Protein AF-A0A0D8XXG6-F1 (afdb_monomer_lite)

InterPro domains:
  IPR001506 Peptidase M12A [PF01400] (122-215)
  IPR001506 Peptidase M12A [PS51864] (119-216)
  IPR006026 Peptidase, metallopeptidase [SM00235] (125-216)
  IPR024079 Metallopeptidase, catalytic domain superfamily [G3DSA:3.40.390.10] (65-216)

pLDDT: mean 81.61, std 18.27, range [34.94, 98.75]

Structure (mmCIF, N/CA/C/O backbone):
data_AF-A0A0D8XXG6-F1
#
_entry.id   AF-A0A0D8XXG6-F1
#
loop_
_atom_site.group_PDB
_atom_site.id
_atom_site.type_symbol
_atom_site.label_atom_id
_atom_site.label_alt_id
_atom_site.label_comp_id
_atom_site.label_asym_id
_atom_site.label_entity_id
_atom_site.label_seq_id
_atom_site.pdbx_PDB_ins_code
_atom_site.Cartn_x
_atom_site.Cartn_y
_atom_site.Cartn_z
_atom_site.occupancy
_atom_site.B_iso_or_equiv
_atom_site.auth_seq_id
_atom_site.auth_comp_id
_atom_site.auth_asym_id
_atom_site.auth_atom_id
_atom_site.pdbx_PDB_model_num
ATOM 1 N N . MET A 1 1 ? 55.114 -35.249 -5.217 1.00 40.62 1 MET A N 1
ATOM 2 C CA . MET A 1 1 ? 54.287 -34.089 -5.610 1.00 40.62 1 MET A CA 1
ATOM 3 C C . MET A 1 1 ? 52.973 -34.188 -4.850 1.00 40.62 1 MET A C 1
ATOM 5 O O . MET A 1 1 ? 52.169 -35.047 -5.178 1.00 40.62 1 MET A O 1
ATOM 9 N N . GLN A 1 2 ? 52.811 -33.423 -3.769 1.00 36.22 2 GLN A N 1
ATOM 10 C CA . GLN A 1 2 ? 51.556 -33.350 -3.013 1.00 36.22 2 GLN A CA 1
ATOM 11 C C . GLN A 1 2 ? 50.718 -32.208 -3.589 1.00 36.22 2 GLN A C 1
ATOM 13 O O . GLN A 1 2 ? 51.128 -31.051 -3.543 1.00 36.22 2 GLN A O 1
ATOM 18 N N . SER A 1 3 ? 49.578 -32.556 -4.178 1.00 42.91 3 SER A N 1
ATOM 19 C CA . SER A 1 3 ? 48.608 -31.604 -4.716 1.00 42.91 3 SER A CA 1
ATOM 20 C C . SER A 1 3 ? 47.718 -31.109 -3.577 1.00 42.91 3 SER A C 1
ATOM 22 O O . SER A 1 3 ? 46.959 -31.886 -3.001 1.00 42.91 3 SER A O 1
ATOM 24 N N . TYR A 1 4 ? 47.820 -29.825 -3.241 1.00 40.97 4 TYR A N 1
ATOM 25 C CA . TYR A 1 4 ? 46.933 -29.161 -2.289 1.00 40.97 4 TYR A CA 1
ATOM 26 C C . TYR A 1 4 ? 45.628 -28.777 -2.996 1.00 40.97 4 TYR A C 1
ATOM 28 O O . TYR A 1 4 ? 45.627 -27.943 -3.899 1.00 40.97 4 TYR A O 1
ATOM 36 N N . PHE A 1 5 ? 44.513 -29.385 -2.587 1.00 45.62 5 PHE A N 1
ATOM 37 C CA . PHE A 1 5 ? 43.172 -28.930 -2.952 1.00 45.62 5 PHE A CA 1
ATOM 38 C C . PHE A 1 5 ? 42.813 -27.736 -2.060 1.00 45.62 5 PHE A C 1
ATOM 40 O O . PHE A 1 5 ? 42.565 -27.896 -0.866 1.00 45.62 5 PHE A O 1
ATOM 47 N N . VAL A 1 6 ? 42.810 -26.529 -2.624 1.00 42.94 6 VAL A N 1
ATOM 48 C CA . VAL A 1 6 ? 42.288 -25.335 -1.949 1.00 42.94 6 VAL A CA 1
ATOM 49 C C . VAL A 1 6 ? 40.769 -25.353 -2.095 1.00 42.94 6 VAL A C 1
ATOM 51 O O . VAL A 1 6 ? 40.236 -25.078 -3.168 1.00 42.94 6 VAL A O 1
ATOM 54 N N . ILE A 1 7 ? 40.064 -25.710 -1.021 1.00 44.47 7 ILE A N 1
ATOM 55 C CA . ILE A 1 7 ? 38.609 -25.559 -0.938 1.00 44.47 7 ILE A CA 1
ATOM 56 C C . ILE A 1 7 ? 38.325 -24.069 -0.725 1.00 44.47 7 ILE A C 1
ATOM 58 O O . ILE A 1 7 ? 38.489 -23.540 0.373 1.00 44.47 7 ILE A O 1
ATOM 62 N N . LEU A 1 8 ? 37.922 -23.383 -1.794 1.00 40.12 8 LEU A N 1
ATOM 63 C CA . LEU A 1 8 ? 37.333 -22.050 -1.717 1.00 40.12 8 LEU A CA 1
ATOM 64 C C . LEU A 1 8 ? 35.946 -22.177 -1.075 1.00 40.12 8 LEU A C 1
ATOM 66 O O . LEU A 1 8 ? 34.970 -22.516 -1.741 1.00 40.12 8 LEU A O 1
ATOM 70 N N . PHE A 1 9 ? 35.861 -21.905 0.228 1.00 37.84 9 PHE A N 1
ATOM 71 C CA . PHE A 1 9 ? 34.589 -21.589 0.868 1.00 37.84 9 PHE A CA 1
ATOM 72 C C . PHE A 1 9 ? 34.073 -20.282 0.261 1.00 37.84 9 PHE A C 1
ATOM 74 O O . PHE A 1 9 ? 34.539 -19.194 0.597 1.00 37.84 9 PHE A O 1
ATOM 81 N N . VAL A 1 10 ? 33.111 -20.391 -0.655 1.00 42.62 10 VAL A N 1
ATOM 82 C CA . VAL A 1 10 ? 32.264 -19.263 -1.035 1.00 42.62 10 VAL A CA 1
ATOM 83 C C . VAL A 1 10 ? 31.418 -18.948 0.193 1.00 42.62 10 VAL A C 1
ATOM 85 O O . VAL A 1 10 ? 30.402 -19.589 0.446 1.00 42.62 10 VAL A O 1
ATOM 88 N N . LEU A 1 11 ? 31.878 -17.997 1.005 1.00 37.31 11 LEU A N 1
ATOM 89 C CA . LEU A 1 11 ? 31.046 -17.371 2.019 1.00 37.31 11 LEU A CA 1
ATOM 90 C C . LEU A 1 11 ? 29.963 -16.592 1.270 1.00 37.31 11 LEU A C 1
ATOM 92 O O . LEU A 1 11 ? 30.176 -15.452 0.860 1.00 37.31 11 LEU A O 1
ATOM 96 N N . SER A 1 12 ? 28.806 -17.220 1.050 1.00 37.66 12 SER A N 1
ATOM 97 C CA . SER A 1 12 ? 27.581 -16.462 0.823 1.00 37.66 12 SER A CA 1
ATOM 98 C C . SER A 1 12 ? 27.460 -15.487 1.995 1.00 37.66 12 SER A C 1
ATOM 100 O O . SER A 1 12 ? 27.511 -15.940 3.143 1.00 37.66 12 SER A O 1
ATOM 102 N N . PRO A 1 13 ? 27.371 -14.166 1.754 1.00 34.94 13 PRO A N 1
ATOM 103 C CA . PRO A 1 13 ? 27.167 -13.231 2.843 1.00 34.94 13 PRO A CA 1
ATOM 104 C C . PRO A 1 13 ? 25.916 -13.677 3.605 1.00 34.94 13 PRO A C 1
ATOM 106 O O . PRO A 1 13 ? 24.942 -14.090 2.963 1.00 34.94 13 PRO A O 1
ATOM 109 N N . PRO A 1 14 ? 25.934 -13.651 4.949 1.00 38.12 14 PRO A N 1
ATOM 110 C CA . PRO A 1 14 ? 24.748 -13.976 5.713 1.00 38.12 14 PRO A CA 1
ATOM 111 C C . PRO A 1 14 ? 23.639 -13.057 5.210 1.00 38.12 14 PRO A C 1
ATOM 113 O O . PRO A 1 14 ? 23.807 -11.835 5.162 1.00 38.12 14 PRO A O 1
ATOM 116 N N . VAL A 1 15 ? 22.527 -13.654 4.783 1.00 43.00 15 VAL A N 1
ATOM 117 C CA . VAL A 1 15 ? 21.271 -12.936 4.596 1.00 43.00 15 VAL A CA 1
ATOM 118 C C . VAL A 1 15 ? 20.916 -12.434 5.989 1.00 43.00 15 VAL A C 1
ATOM 120 O O . VAL A 1 15 ? 20.294 -13.145 6.768 1.00 43.00 15 VAL A O 1
ATOM 123 N N . PHE A 1 16 ? 21.423 -11.257 6.362 1.00 41.47 16 PHE A N 1
ATOM 124 C CA . PHE A 1 16 ? 20.970 -10.542 7.544 1.00 41.47 16 PHE A CA 1
ATOM 125 C C . PHE A 1 16 ? 19.469 -10.386 7.339 1.00 41.47 16 PHE A C 1
ATOM 127 O O . PHE A 1 16 ? 19.051 -9.652 6.439 1.00 41.47 16 PHE A O 1
ATOM 134 N N . GLY A 1 17 ? 18.685 -11.174 8.078 1.00 44.69 17 GLY A N 1
ATOM 135 C CA . GLY A 1 17 ? 17.236 -11.197 7.969 1.00 44.69 17 GLY A CA 1
ATOM 136 C C . GLY A 1 17 ? 16.740 -9.767 8.076 1.00 44.69 17 GLY A C 1
ATOM 137 O O . GLY A 1 17 ? 16.897 -9.119 9.112 1.00 44.69 17 GLY A O 1
ATOM 138 N N . ARG A 1 18 ? 16.224 -9.224 6.971 1.00 59.03 18 ARG A N 1
ATOM 139 C CA . ARG A 1 18 ? 15.575 -7.917 6.991 1.00 59.03 18 ARG A CA 1
ATOM 140 C C . ARG A 1 18 ? 14.314 -8.108 7.816 1.00 59.03 18 ARG A C 1
ATOM 142 O O . ARG A 1 18 ? 13.344 -8.660 7.321 1.00 59.03 18 ARG A O 1
ATOM 149 N N . SER A 1 19 ? 14.342 -7.743 9.092 1.00 77.62 19 SER A N 1
ATOM 150 C CA . SER A 1 19 ? 13.124 -7.737 9.900 1.00 77.62 19 SER A CA 1
ATOM 151 C C . SER A 1 19 ? 12.186 -6.672 9.344 1.00 77.62 19 SER A C 1
ATOM 153 O O . SER A 1 19 ? 12.644 -5.576 9.009 1.00 77.62 19 SER A O 1
ATOM 155 N N . ILE A 1 20 ? 10.888 -6.961 9.288 1.00 81.19 20 ILE A N 1
ATOM 156 C CA . ILE A 1 20 ? 9.879 -5.982 8.873 1.00 81.19 20 ILE A CA 1
ATOM 157 C C . ILE A 1 20 ? 9.939 -4.705 9.733 1.00 81.19 20 ILE A C 1
ATOM 159 O O . ILE A 1 20 ? 9.735 -3.608 9.227 1.00 81.19 20 ILE A O 1
ATOM 163 N N . TYR A 1 21 ? 10.366 -4.801 11.000 1.00 82.06 21 TYR A N 1
ATOM 164 C CA . TYR A 1 21 ? 10.625 -3.632 11.850 1.00 82.06 21 TYR A CA 1
ATOM 165 C C . TYR A 1 21 ? 11.641 -2.664 11.223 1.00 82.06 21 TYR A C 1
ATOM 167 O O . TYR A 1 21 ? 11.435 -1.453 11.209 1.00 82.06 21 TYR A O 1
ATOM 175 N N . SER A 1 22 ? 12.716 -3.201 10.633 1.00 83.25 22 SER A N 1
ATOM 176 C CA . SER A 1 22 ? 13.741 -2.400 9.949 1.00 83.25 22 SER A CA 1
ATOM 177 C C . SER A 1 22 ? 13.226 -1.720 8.677 1.00 83.25 22 SER A C 1
ATOM 179 O O . SER A 1 22 ? 13.867 -0.802 8.167 1.00 83.25 22 SER A O 1
ATOM 181 N N . GLU A 1 23 ? 12.093 -2.181 8.148 1.00 86.25 23 GLU A N 1
ATOM 182 C CA . GLU A 1 23 ? 11.398 -1.599 7.001 1.00 86.25 23 GLU A CA 1
ATOM 183 C C . GLU A 1 23 ? 10.445 -0.493 7.474 1.00 86.25 23 GLU A C 1
ATOM 185 O O . GLU A 1 23 ? 10.402 0.570 6.855 1.00 86.25 23 GLU A O 1
ATOM 190 N N . MET A 1 24 ? 9.804 -0.678 8.635 1.00 85.69 24 MET A N 1
ATOM 191 C CA . MET A 1 24 ? 8.906 0.301 9.264 1.00 85.69 24 MET A CA 1
ATOM 192 C C . MET A 1 24 ? 9.604 1.553 9.812 1.00 85.69 24 MET A C 1
ATOM 194 O O . MET A 1 24 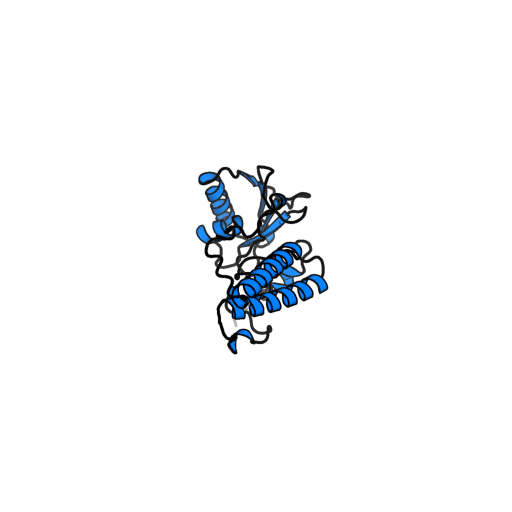? 8.950 2.578 9.970 1.00 85.69 24 MET A O 1
ATOM 198 N N . ILE A 1 25 ? 10.914 1.516 10.067 1.00 83.94 25 ILE A N 1
ATOM 199 C CA . ILE A 1 25 ? 11.698 2.688 10.516 1.00 83.94 25 ILE A CA 1
ATOM 200 C C . ILE A 1 25 ? 12.370 3.466 9.368 1.00 83.94 25 ILE A C 1
ATOM 202 O O . ILE A 1 25 ? 13.166 4.371 9.616 1.00 83.94 25 ILE A O 1
ATOM 206 N N . ARG A 1 26 ? 12.127 3.100 8.102 1.00 79.69 26 ARG A N 1
ATOM 207 C CA . ARG A 1 26 ? 12.736 3.784 6.945 1.00 79.69 26 ARG A CA 1
ATOM 208 C C . ARG A 1 26 ? 12.002 5.079 6.616 1.00 79.69 26 ARG A C 1
ATOM 210 O O . ARG A 1 26 ? 10.803 5.184 6.829 1.00 79.69 26 ARG A O 1
ATOM 217 N N . GLU A 1 27 ? 12.699 6.005 5.955 1.00 67.12 27 GLU A N 1
ATOM 218 C CA . GLU A 1 27 ? 12.214 7.348 5.563 1.00 67.12 27 GLU A CA 1
ATOM 219 C C . GLU A 1 27 ? 10.896 7.393 4.754 1.00 67.12 27 GLU A C 1
ATOM 221 O O . GLU A 1 27 ? 10.361 8.471 4.512 1.00 67.12 27 GLU A O 1
ATOM 226 N N . HIS A 1 28 ? 10.380 6.251 4.294 1.00 74.56 28 HIS A N 1
ATOM 227 C CA . HIS A 1 28 ? 9.185 6.150 3.446 1.00 74.56 28 HIS A CA 1
ATOM 228 C C . HIS A 1 28 ? 8.114 5.215 4.017 1.00 74.56 28 HIS A C 1
ATOM 230 O O . HIS A 1 28 ? 7.148 4.875 3.333 1.00 74.56 28 HIS A O 1
ATOM 236 N N . SER A 1 29 ? 8.306 4.806 5.267 1.00 83.81 29 SER A N 1
ATOM 237 C CA . SER A 1 29 ? 7.264 4.227 6.094 1.00 83.81 29 SER A CA 1
ATOM 238 C C . SER A 1 29 ? 6.182 5.278 6.383 1.00 83.81 29 SER A C 1
ATOM 240 O O . SER A 1 29 ? 6.497 6.470 6.461 1.00 83.81 29 SER A O 1
ATOM 242 N N . PRO A 1 30 ? 4.911 4.883 6.582 1.00 84.62 30 PRO A N 1
ATOM 243 C CA . PRO A 1 30 ? 3.898 5.800 7.101 1.00 84.62 30 PRO A CA 1
ATOM 244 C C . PRO A 1 30 ? 4.188 6.265 8.540 1.00 84.62 30 PRO A C 1
ATOM 246 O O . PRO A 1 30 ? 3.518 7.179 9.022 1.00 84.62 30 PRO A O 1
ATOM 249 N N . PHE A 1 31 ? 5.176 5.667 9.213 1.00 89.12 31 PHE A N 1
ATOM 250 C CA . PHE A 1 31 ? 5.615 6.019 10.559 1.00 89.12 31 PHE A CA 1
ATOM 251 C C . PHE A 1 31 ? 6.775 7.032 10.517 1.00 89.12 31 PHE A C 1
ATOM 253 O O . PHE A 1 31 ? 7.868 6.678 10.069 1.00 89.12 31 PHE A O 1
ATOM 260 N N . PRO A 1 32 ? 6.581 8.289 10.967 1.00 85.94 32 PRO A N 1
ATOM 261 C CA . PRO A 1 32 ? 7.635 9.308 10.941 1.00 85.94 32 PRO A CA 1
ATOM 262 C C . PRO A 1 32 ? 8.757 9.080 11.964 1.00 85.94 32 PRO A C 1
ATOM 264 O O . PRO A 1 32 ? 9.863 9.582 11.772 1.00 85.94 32 PRO A O 1
ATOM 267 N N . ASP A 1 33 ? 8.479 8.372 13.063 1.00 88.25 33 ASP A N 1
ATOM 268 C CA . ASP A 1 33 ? 9.414 8.173 14.174 1.00 88.25 33 ASP A CA 1
ATOM 269 C C . ASP A 1 33 ? 9.097 6.908 14.997 1.00 88.25 33 ASP A C 1
ATOM 271 O O . ASP A 1 33 ? 8.029 6.309 14.873 1.00 88.25 33 ASP A O 1
ATOM 275 N N . ILE A 1 34 ? 10.027 6.486 15.859 1.00 88.25 34 ILE A N 1
ATOM 276 C CA . ILE A 1 34 ? 9.838 5.310 16.730 1.00 88.25 34 ILE A CA 1
ATOM 277 C C . ILE A 1 34 ? 8.604 5.459 17.646 1.00 88.25 34 ILE A C 1
ATOM 279 O O . ILE A 1 34 ? 7.802 4.525 17.684 1.00 88.25 34 ILE A O 1
ATOM 283 N N . PRO A 1 35 ? 8.362 6.605 18.317 1.00 91.25 35 PRO A N 1
ATOM 284 C CA . PRO A 1 35 ? 7.141 6.797 19.104 1.00 91.25 35 PRO A CA 1
ATOM 285 C C . PRO A 1 35 ? 5.840 6.590 18.315 1.00 91.25 35 PRO A C 1
ATOM 287 O O . PRO A 1 35 ? 4.846 6.138 18.879 1.00 91.25 35 PRO A O 1
ATOM 290 N N . SER A 1 36 ? 5.805 6.918 17.021 1.00 90.12 36 SER A N 1
ATOM 291 C CA . SER A 1 36 ? 4.638 6.670 16.166 1.00 90.12 36 SER A CA 1
ATOM 292 C C . SER A 1 36 ? 4.390 5.181 15.927 1.00 90.12 36 SER A C 1
ATOM 294 O O . SER A 1 36 ? 3.237 4.756 15.905 1.00 90.12 36 SER A O 1
ATOM 296 N N . ILE A 1 37 ? 5.455 4.377 15.851 1.00 89.25 37 ILE A N 1
ATOM 297 C CA . ILE A 1 37 ? 5.362 2.916 15.784 1.00 89.25 37 ILE A CA 1
ATOM 298 C C . ILE A 1 37 ? 4.830 2.364 17.109 1.00 89.25 37 ILE A C 1
ATOM 300 O O . ILE A 1 37 ? 3.943 1.520 17.104 1.00 89.25 37 ILE A O 1
ATOM 304 N N . GLU A 1 38 ? 5.320 2.849 18.250 1.00 90.19 38 GLU A N 1
ATOM 305 C CA . GLU A 1 38 ? 4.834 2.404 19.566 1.00 90.19 38 GLU A CA 1
ATOM 306 C C . GLU A 1 38 ? 3.343 2.712 19.761 1.00 90.19 38 GLU A C 1
ATOM 308 O O . GLU A 1 38 ? 2.588 1.846 20.208 1.00 90.19 38 GLU A O 1
ATOM 313 N N . ARG A 1 39 ? 2.895 3.913 19.360 1.00 92.94 39 ARG A N 1
ATOM 314 C CA . ARG A 1 39 ? 1.464 4.259 19.339 1.00 92.94 39 ARG A CA 1
ATOM 315 C C . ARG A 1 39 ? 0.677 3.314 18.438 1.00 92.94 39 ARG A C 1
ATOM 317 O O . ARG A 1 39 ? -0.341 2.791 18.871 1.00 92.94 39 ARG A O 1
ATOM 324 N N . TYR A 1 40 ? 1.176 3.047 17.232 1.00 91.19 40 TYR A N 1
ATOM 325 C CA . TYR A 1 40 ? 0.537 2.120 16.300 1.00 91.19 40 TYR A CA 1
ATOM 326 C C . TYR A 1 40 ? 0.383 0.712 16.883 1.00 91.19 40 TYR A C 1
ATOM 328 O O . TYR A 1 40 ? -0.685 0.117 16.789 1.00 91.19 40 TYR A O 1
ATOM 336 N N . LEU A 1 41 ? 1.431 0.183 17.518 1.00 90.50 41 LEU A N 1
ATOM 337 C CA . LEU A 1 41 ? 1.400 -1.135 18.154 1.00 90.50 41 LEU A CA 1
ATOM 338 C C . LEU A 1 41 ? 0.405 -1.179 19.322 1.00 90.50 41 LEU A C 1
ATOM 340 O O . LEU A 1 41 ? -0.332 -2.155 19.465 1.00 90.50 41 LEU A O 1
ATOM 344 N N . SER A 1 42 ? 0.348 -0.115 20.128 1.00 91.50 42 SER A N 1
ATOM 345 C CA . SER A 1 42 ? -0.660 0.035 21.184 1.00 91.50 42 SER A CA 1
ATOM 346 C C . SER A 1 42 ? -2.080 0.059 20.608 1.00 91.50 42 SER A C 1
ATOM 348 O O . SER A 1 42 ? -2.977 -0.605 21.128 1.00 91.50 42 SER A O 1
ATOM 350 N N . ASP A 1 43 ? -2.289 0.799 19.521 1.00 92.56 43 ASP A N 1
ATOM 351 C CA . ASP A 1 43 ? -3.580 0.910 18.847 1.00 92.56 43 ASP A CA 1
ATOM 352 C C . ASP A 1 43 ? -4.009 -0.421 18.208 1.00 92.56 43 ASP A C 1
ATOM 354 O O . ASP A 1 43 ? -5.164 -0.820 18.349 1.00 92.56 43 ASP A O 1
ATOM 358 N N . MET A 1 44 ? -3.081 -1.162 17.595 1.00 89.88 44 MET A N 1
ATOM 359 C CA . MET A 1 44 ? -3.318 -2.518 17.083 1.00 89.88 44 MET A CA 1
ATOM 360 C C . MET A 1 44 ? -3.724 -3.489 18.194 1.00 89.88 44 MET A C 1
ATOM 362 O O . MET A 1 44 ? -4.683 -4.245 18.036 1.00 89.88 44 MET A O 1
ATOM 366 N N . ALA A 1 45 ? -3.035 -3.459 19.340 1.00 89.38 45 ALA A N 1
ATOM 367 C CA . ALA A 1 45 ? -3.389 -4.299 20.484 1.00 89.38 45 ALA A CA 1
ATOM 368 C C . ALA A 1 45 ? -4.808 -3.992 20.987 1.00 89.38 45 ALA A C 1
ATOM 370 O O . ALA A 1 45 ? -5.602 -4.906 21.226 1.00 89.38 45 ALA A O 1
ATOM 371 N N . ARG A 1 46 ? -5.155 -2.703 21.070 1.00 91.38 46 ARG A N 1
ATOM 372 C CA . ARG A 1 46 ? -6.497 -2.245 21.437 1.00 91.38 46 ARG A CA 1
ATOM 373 C C . ARG A 1 46 ? -7.552 -2.679 20.419 1.00 91.38 46 ARG A C 1
ATOM 375 O O . ARG A 1 46 ? -8.631 -3.122 20.810 1.00 91.38 46 ARG A O 1
ATOM 382 N N . LEU A 1 47 ? -7.250 -2.582 19.126 1.00 89.69 47 LEU A N 1
ATOM 383 C CA . LEU A 1 47 ? -8.145 -3.016 18.057 1.00 89.69 47 LEU A CA 1
ATOM 384 C C . LEU A 1 47 ? -8.441 -4.516 18.159 1.00 89.69 47 LEU A C 1
ATOM 386 O O . LEU A 1 47 ? -9.608 -4.909 18.149 1.00 89.69 47 LEU A O 1
ATOM 390 N N . ASN A 1 48 ? -7.401 -5.332 18.341 1.00 86.94 48 ASN A N 1
ATOM 391 C CA . ASN A 1 48 ? -7.529 -6.778 18.514 1.00 86.94 48 ASN A CA 1
ATOM 392 C C . ASN A 1 48 ? -8.390 -7.133 19.739 1.00 86.94 48 ASN A C 1
ATOM 394 O O . ASN A 1 48 ? -9.243 -8.021 19.665 1.00 86.94 48 ASN A O 1
ATOM 398 N N . GLU A 1 49 ? -8.229 -6.414 20.855 1.00 88.69 49 GLU A N 1
ATOM 399 C CA . GLU A 1 49 ? -9.058 -6.604 22.050 1.00 88.69 49 GLU A CA 1
ATOM 400 C C . GLU A 1 49 ? -10.542 -6.329 21.759 1.00 88.69 49 GLU A C 1
ATOM 402 O O . GLU A 1 49 ? -11.402 -7.167 22.050 1.00 88.69 49 GLU A O 1
ATOM 407 N N . ILE A 1 50 ? -10.858 -5.188 21.140 1.00 88.94 50 ILE A N 1
ATOM 408 C CA . ILE A 1 50 ? -12.242 -4.809 20.822 1.00 88.94 50 ILE A CA 1
ATOM 409 C C . ILE A 1 50 ? -12.857 -5.813 19.839 1.00 88.94 50 ILE A C 1
ATOM 411 O O . ILE A 1 50 ? -13.977 -6.281 20.056 1.00 88.94 50 ILE A O 1
ATOM 415 N N . GLN A 1 51 ? -12.123 -6.204 18.796 1.00 88.12 51 GLN A N 1
ATOM 416 C CA . GLN A 1 51 ? -12.582 -7.206 17.836 1.00 88.12 51 GLN A CA 1
ATOM 417 C C . GLN A 1 51 ? -12.854 -8.556 18.509 1.00 88.12 51 GLN A C 1
ATOM 419 O O . GLN A 1 51 ? -13.887 -9.171 18.240 1.00 88.12 51 GLN A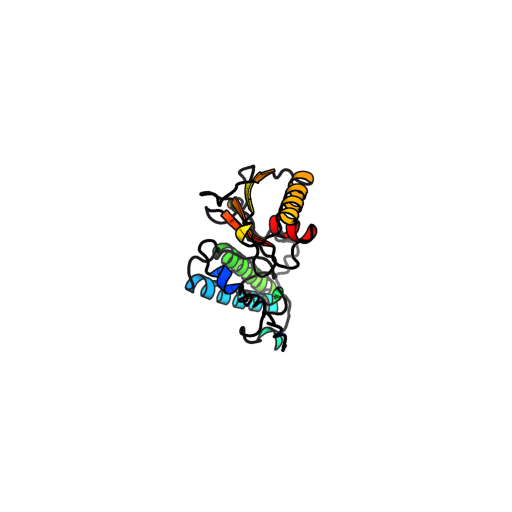 O 1
ATOM 424 N N . SER A 1 52 ? -11.999 -8.996 19.439 1.00 87.50 52 SER A N 1
ATOM 425 C CA . SER A 1 52 ? -12.220 -10.244 20.181 1.00 87.50 52 SER A CA 1
ATOM 426 C C . SER A 1 52 ? -13.549 -10.229 20.952 1.00 87.50 52 SER A C 1
ATOM 428 O O . SER A 1 52 ? -14.303 -11.204 20.906 1.00 87.50 52 SER A O 1
ATOM 430 N N . ARG A 1 53 ? -13.910 -9.087 21.558 1.00 88.12 53 ARG A N 1
ATOM 431 C CA . ARG A 1 53 ? -15.199 -8.886 22.242 1.00 88.12 53 ARG A CA 1
ATOM 432 C C . ARG A 1 53 ? -16.374 -8.896 21.268 1.00 88.12 53 ARG A C 1
ATOM 434 O O . ARG A 1 53 ? -17.391 -9.531 21.547 1.00 88.12 53 ARG A O 1
ATOM 441 N N . ILE A 1 54 ? -16.235 -8.241 20.114 1.00 85.75 54 ILE A N 1
ATOM 442 C CA . ILE A 1 54 ? -17.273 -8.216 19.073 1.00 85.75 54 ILE A CA 1
ATOM 443 C C . ILE A 1 54 ? -17.545 -9.626 18.538 1.00 85.75 54 ILE A C 1
ATOM 445 O O . ILE A 1 54 ? -18.707 -10.025 18.423 1.00 85.75 54 ILE A O 1
ATOM 449 N N . PHE A 1 55 ? -16.502 -10.399 18.240 1.00 85.62 55 PHE A N 1
ATOM 450 C CA . PHE A 1 55 ? -16.633 -11.745 17.677 1.00 85.62 55 PHE A CA 1
ATOM 451 C C . PHE A 1 55 ? -16.837 -12.844 18.729 1.00 85.62 55 PHE A C 1
ATOM 453 O O . PHE A 1 55 ? -17.076 -13.994 18.368 1.00 85.62 55 PHE A O 1
ATOM 460 N N . GLY A 1 56 ? -16.758 -12.517 20.022 1.00 83.12 56 GLY A N 1
ATOM 461 C CA . GLY A 1 56 ? -16.825 -13.508 21.099 1.00 83.12 56 GLY A CA 1
ATOM 462 C C . GLY A 1 56 ? -15.643 -14.485 21.089 1.00 83.12 56 GLY A C 1
ATOM 463 O O . GLY A 1 56 ? -15.767 -15.610 21.575 1.00 83.12 56 GLY A O 1
ATOM 464 N N . MET A 1 57 ? -14.507 -14.075 20.522 1.00 80.31 57 MET A N 1
ATOM 465 C CA . MET A 1 57 ? -13.279 -14.864 20.505 1.00 80.31 57 MET A CA 1
ATOM 466 C C . MET A 1 57 ? -12.537 -14.676 21.831 1.00 80.31 57 MET A C 1
ATOM 468 O O . MET A 1 57 ? -12.370 -13.556 22.307 1.00 80.31 57 MET A O 1
ATOM 472 N N . ARG A 1 58 ? -12.091 -15.774 22.449 1.00 67.88 58 ARG A N 1
ATOM 473 C CA . ARG A 1 58 ? -11.227 -15.711 23.636 1.00 67.88 58 ARG A CA 1
ATOM 474 C C . ARG A 1 58 ? -9.767 -15.657 23.180 1.00 67.88 58 ARG A C 1
ATOM 476 O O . ARG A 1 58 ? -9.397 -16.531 22.395 1.00 67.88 58 ARG A O 1
ATOM 483 N N . PRO A 1 59 ? -8.945 -14.721 23.692 1.00 61.59 59 PRO A N 1
ATOM 484 C CA . PRO A 1 59 ? -7.512 -14.721 23.429 1.00 61.59 59 PRO A CA 1
ATOM 485 C C . PRO A 1 59 ? -6.918 -16.070 23.837 1.00 61.59 59 PRO A C 1
ATOM 487 O O . PRO A 1 59 ? -7.147 -16.554 24.950 1.00 61.59 59 PRO A O 1
ATOM 490 N N . THR A 1 60 ? -6.188 -16.701 22.931 1.00 58.09 60 THR A N 1
ATOM 491 C CA . THR A 1 60 ? -5.459 -17.938 23.198 1.00 58.09 60 THR A CA 1
ATOM 492 C C . THR A 1 60 ? -4.036 -17.618 23.646 1.00 58.09 60 THR A C 1
ATOM 494 O O . THR A 1 60 ? -3.496 -16.553 23.364 1.00 58.09 60 THR A O 1
ATOM 497 N N . SER A 1 61 ? -3.371 -18.559 24.318 1.00 54.38 61 SER A N 1
ATOM 498 C CA . SER A 1 61 ? -1.962 -18.411 24.718 1.00 54.38 61 SER A CA 1
ATOM 499 C C . SER A 1 61 ? -0.995 -18.235 23.536 1.00 54.38 61 SER A C 1
ATOM 501 O O . SER A 1 61 ? 0.134 -17.794 23.734 1.00 54.38 61 SER A O 1
ATOM 503 N N . ARG A 1 62 ? -1.424 -18.551 22.304 1.00 52.69 62 ARG A N 1
ATOM 504 C CA . ARG A 1 62 ? -0.672 -18.278 21.069 1.00 52.69 62 ARG A CA 1
ATOM 505 C C . ARG A 1 62 ? -0.673 -16.801 20.677 1.00 52.69 62 ARG A C 1
ATOM 507 O O . ARG A 1 62 ? 0.299 -16.362 20.075 1.00 52.69 62 ARG A O 1
ATOM 514 N N . ASP A 1 63 ? -1.690 -16.049 21.089 1.00 55.06 63 ASP A N 1
ATOM 515 C CA . ASP A 1 63 ? -1.826 -14.610 20.820 1.00 55.06 63 ASP A CA 1
ATOM 516 C C . ASP A 1 63 ? -0.935 -13.761 21.755 1.00 55.06 63 ASP A C 1
ATOM 518 O O . ASP A 1 63 ? -0.877 -12.542 21.636 1.00 55.06 63 ASP A O 1
ATOM 522 N N . GLN A 1 64 ? -0.228 -14.408 22.693 1.00 54.84 64 GLN A N 1
ATOM 523 C CA . GLN A 1 64 ? 0.654 -13.797 23.697 1.00 54.84 64 GLN A CA 1
ATOM 524 C C . GLN A 1 64 ? 2.138 -14.169 23.509 1.00 54.84 64 GLN A C 1
ATOM 526 O O . GLN A 1 64 ? 2.949 -13.931 24.407 1.00 54.84 64 GLN A O 1
A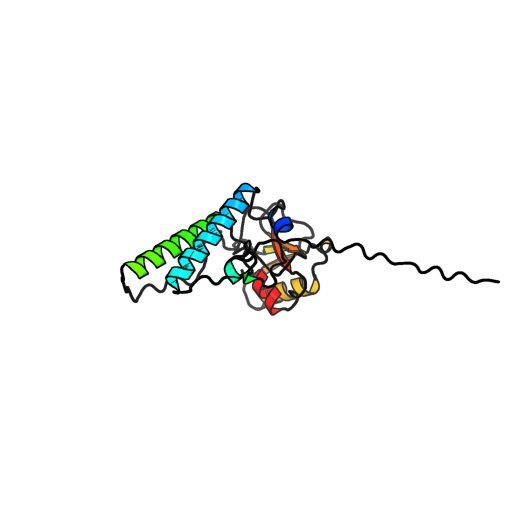TOM 531 N N . LEU A 1 65 ? 2.515 -14.801 22.388 1.00 52.34 65 LEU A N 1
ATOM 532 C CA . LEU A 1 65 ? 3.896 -15.246 22.179 1.00 52.34 65 LEU A CA 1
ATOM 533 C C . LEU A 1 65 ? 4.867 -14.049 22.064 1.00 52.34 65 LEU A C 1
ATOM 535 O O . LEU A 1 65 ? 4.592 -13.118 21.307 1.00 52.34 65 LEU A O 1
ATOM 539 N N . PRO A 1 66 ? 6.015 -14.068 22.777 1.00 49.91 66 PRO A N 1
ATOM 540 C CA . PRO A 1 66 ? 7.014 -13.006 22.705 1.00 49.91 66 PRO A CA 1
ATOM 541 C C . PRO A 1 66 ? 7.574 -12.820 21.290 1.00 49.91 66 PRO A C 1
ATOM 543 O O . PRO A 1 66 ? 7.958 -13.782 20.625 1.00 49.91 66 PRO A O 1
ATOM 546 N N . PHE A 1 67 ? 7.675 -11.551 20.898 1.00 53.94 67 PHE A N 1
ATOM 547 C CA . PHE A 1 67 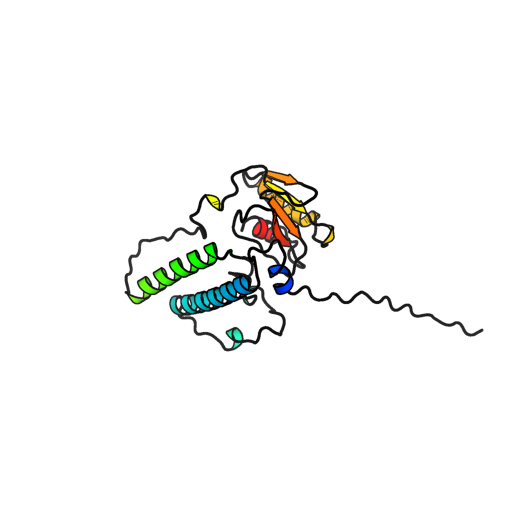? 8.041 -10.992 19.589 1.00 53.94 67 PHE A CA 1
ATOM 548 C C . PHE A 1 67 ? 9.434 -11.388 19.034 1.00 53.94 67 PHE A C 1
ATOM 550 O O . PHE A 1 67 ? 9.798 -10.985 17.934 1.00 53.94 67 PHE A O 1
ATOM 557 N N . GLU A 1 68 ? 10.230 -12.173 19.764 1.00 50.44 68 GLU A N 1
ATOM 558 C CA . GLU A 1 68 ? 11.624 -12.479 19.399 1.00 50.44 68 GLU A CA 1
ATOM 559 C C . GLU A 1 68 ? 11.807 -13.709 18.494 1.00 50.44 68 GLU A C 1
ATOM 561 O O . GLU A 1 68 ? 12.888 -13.893 17.938 1.00 50.44 68 GLU A O 1
ATOM 566 N N . ASN A 1 69 ? 10.776 -14.532 18.288 1.00 49.16 69 ASN A N 1
ATOM 567 C CA . ASN A 1 69 ? 10.834 -15.627 17.316 1.00 49.16 69 ASN A CA 1
ATOM 568 C C . ASN A 1 69 ? 10.027 -15.231 16.082 1.00 49.16 69 ASN A C 1
ATOM 570 O O . ASN A 1 69 ? 8.861 -14.873 16.228 1.00 49.16 69 ASN A O 1
ATOM 574 N N . GLU A 1 70 ? 10.652 -15.273 14.898 1.00 50.75 70 GLU A N 1
ATOM 575 C CA . GLU A 1 70 ? 10.057 -14.832 13.630 1.00 50.75 70 GLU A CA 1
ATOM 576 C C . GLU A 1 70 ? 8.563 -15.192 13.536 1.00 50.75 70 GLU A C 1
ATOM 578 O O . GLU A 1 70 ? 8.213 -16.372 13.685 1.00 50.75 70 GLU A O 1
ATOM 583 N N . PRO A 1 71 ? 7.663 -14.216 13.304 1.00 53.47 71 PRO A N 1
ATOM 584 C CA . PRO A 1 71 ? 6.251 -14.511 13.136 1.00 53.47 71 PRO A CA 1
ATOM 585 C C . PRO A 1 71 ? 6.092 -15.445 11.933 1.00 53.47 71 PRO A C 1
ATOM 587 O O . PRO A 1 71 ? 6.247 -15.057 10.781 1.00 53.47 71 PRO A O 1
ATOM 590 N N . THR A 1 72 ? 5.803 -16.716 12.218 1.00 54.31 72 THR A N 1
ATOM 591 C CA . THR A 1 72 ? 5.674 -17.778 11.202 1.00 54.31 72 THR A CA 1
ATOM 592 C C . THR A 1 72 ? 4.480 -17.583 10.265 1.00 54.31 72 THR A C 1
ATOM 594 O O . THR A 1 72 ? 4.337 -18.334 9.299 1.00 54.31 72 THR A O 1
ATOM 597 N N . ARG A 1 73 ? 3.608 -16.604 10.544 1.00 62.72 73 ARG A N 1
ATOM 598 C CA . ARG A 1 73 ? 2.428 -16.291 9.742 1.00 62.72 73 ARG A CA 1
ATOM 599 C C . ARG A 1 73 ? 2.210 -14.773 9.616 1.00 62.72 73 ARG A C 1
ATOM 601 O O . ARG A 1 73 ? 2.440 -14.071 10.603 1.00 62.72 73 ARG A O 1
ATOM 608 N N . PRO A 1 74 ? 1.747 -14.275 8.452 1.00 63.47 74 PRO A N 1
ATOM 609 C CA . PRO A 1 74 ? 1.527 -12.844 8.221 1.00 63.47 74 PRO A CA 1
ATOM 610 C C . PRO A 1 74 ? 0.555 -12.175 9.206 1.00 63.47 74 PRO A C 1
ATOM 612 O O . PRO A 1 74 ? 0.794 -11.048 9.622 1.00 63.47 74 PRO A O 1
ATOM 615 N N . ASP A 1 75 ? -0.482 -12.888 9.655 1.00 64.81 75 ASP A N 1
ATOM 616 C CA . ASP A 1 75 ? -1.490 -12.423 10.625 1.00 64.81 75 ASP A CA 1
ATOM 617 C C . ASP A 1 75 ? -0.925 -12.154 12.029 1.00 64.81 75 ASP A C 1
ATOM 619 O O . ASP A 1 75 ? -1.563 -11.490 12.842 1.00 64.81 75 ASP A O 1
ATOM 623 N N . LEU A 1 76 ? 0.283 -12.644 12.315 1.00 69.25 76 LEU A N 1
ATOM 624 C CA . LEU A 1 76 ? 0.982 -12.424 13.582 1.00 69.25 76 LEU A CA 1
ATOM 625 C C . LEU A 1 76 ? 2.011 -11.291 13.498 1.00 69.25 76 LEU A C 1
ATOM 627 O O . LEU A 1 76 ? 2.729 -11.040 14.467 1.00 69.25 76 LEU A O 1
ATOM 631 N N . ILE A 1 77 ? 2.116 -10.616 12.348 1.00 76.00 77 ILE A N 1
ATOM 632 C CA . ILE A 1 77 ? 3.014 -9.480 12.171 1.00 76.00 77 ILE A CA 1
ATOM 633 C C . ILE A 1 77 ? 2.310 -8.221 12.695 1.00 76.00 77 ILE A C 1
ATOM 635 O O . ILE A 1 77 ? 1.396 -7.716 12.048 1.00 76.00 77 ILE A O 1
ATOM 639 N N . PRO A 1 78 ? 2.749 -7.634 13.823 1.00 80.06 78 PRO A N 1
ATOM 640 C CA . PRO A 1 78 ? 1.973 -6.601 14.513 1.00 80.06 78 PRO A CA 1
ATOM 641 C C . PRO A 1 78 ? 1.951 -5.251 13.779 1.00 80.06 78 PRO A C 1
ATOM 643 O O . PRO A 1 78 ? 1.180 -4.363 14.130 1.00 80.06 78 PRO A O 1
ATOM 646 N N . TYR A 1 79 ? 2.795 -5.088 12.758 1.00 85.81 79 TYR A N 1
ATOM 647 C CA . TYR A 1 79 ? 2.821 -3.902 11.901 1.00 85.81 79 TYR A CA 1
ATOM 648 C C . TYR A 1 79 ? 1.783 -3.961 10.776 1.00 85.81 79 TYR A C 1
ATOM 650 O O . TYR A 1 79 ? 1.467 -2.924 10.197 1.00 85.81 79 TYR A O 1
ATOM 658 N N . LEU A 1 80 ? 1.268 -5.155 10.466 1.00 89.62 80 LEU A N 1
ATOM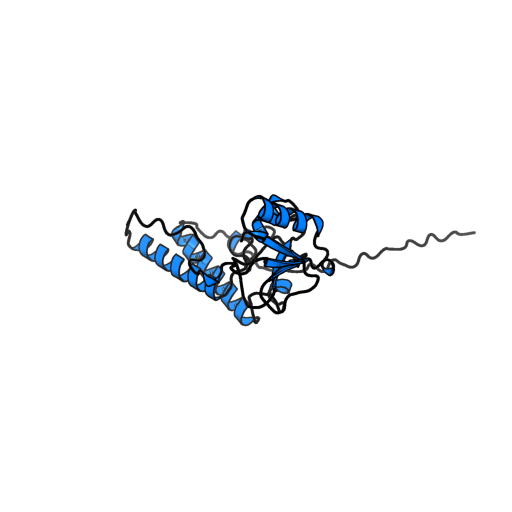 659 C CA . LEU A 1 80 ? 0.382 -5.390 9.336 1.00 89.62 80 LEU A CA 1
ATOM 660 C C . LEU A 1 80 ? -1.039 -5.647 9.834 1.00 89.62 80 LEU A C 1
ATOM 662 O O . LEU A 1 80 ? -1.343 -6.680 10.424 1.00 89.62 80 LEU A O 1
ATOM 666 N N . PHE A 1 81 ? -1.922 -4.690 9.586 1.00 90.25 81 PHE A N 1
ATOM 667 C CA . PHE A 1 81 ? -3.354 -4.889 9.728 1.00 90.25 81 PHE A CA 1
ATOM 668 C C . PHE A 1 81 ? -3.830 -5.931 8.709 1.00 90.25 81 PHE A C 1
ATOM 670 O O . PHE A 1 81 ? -3.380 -5.919 7.567 1.00 90.25 81 PHE A O 1
ATOM 677 N N . GLU A 1 82 ? -4.676 -6.870 9.144 1.00 87.88 82 GLU A N 1
ATOM 678 C CA . GLU A 1 82 ? -5.151 -8.019 8.342 1.00 87.88 82 GLU A CA 1
ATOM 679 C C . GLU A 1 82 ? -4.038 -8.901 7.725 1.00 87.88 82 GLU A C 1
ATOM 681 O O . GLU A 1 82 ? -4.320 -9.836 6.980 1.00 87.88 82 GLU A O 1
ATOM 686 N N . GLY A 1 83 ? -2.780 -8.693 8.134 1.00 88.94 83 GLY A N 1
ATOM 687 C CA . GLY A 1 83 ? -1.613 -9.479 7.733 1.00 88.94 83 GLY A CA 1
ATOM 688 C C . GLY A 1 83 ? -0.838 -8.948 6.523 1.00 88.94 83 GLY A C 1
ATOM 689 O O . GLY A 1 83 ? 0.251 -9.453 6.258 1.00 88.94 83 GLY A O 1
ATOM 690 N N . ASP A 1 84 ? -1.340 -7.931 5.824 1.00 92.31 84 ASP A N 1
ATOM 691 C CA . ASP A 1 84 ? -0.756 -7.392 4.583 1.00 92.31 84 ASP A CA 1
ATOM 692 C C . ASP A 1 84 ? -0.946 -5.870 4.399 1.00 92.31 84 ASP A C 1
ATOM 694 O O . ASP A 1 84 ? -0.494 -5.294 3.408 1.00 92.31 84 ASP A O 1
ATOM 698 N N . ILE A 1 85 ? -1.557 -5.171 5.361 1.00 92.69 85 ILE A N 1
ATOM 699 C CA . ILE A 1 85 ? -1.832 -3.734 5.247 1.00 92.69 85 ILE A CA 1
ATOM 700 C C . ILE A 1 85 ? -1.022 -2.932 6.261 1.00 92.69 85 ILE A C 1
ATOM 702 O O . ILE A 1 85 ? -1.168 -3.093 7.470 1.00 92.69 85 ILE A O 1
ATOM 706 N N . VAL A 1 86 ? -0.241 -1.963 5.789 1.00 92.44 86 VAL A N 1
ATOM 707 C CA . VAL A 1 86 ? 0.350 -0.937 6.658 1.00 92.44 86 VAL A CA 1
ATOM 708 C C . VAL A 1 86 ? -0.583 0.270 6.705 1.00 92.44 86 VAL A C 1
ATOM 710 O O . VAL A 1 86 ? -0.786 0.955 5.699 1.00 92.44 86 VAL A O 1
ATOM 713 N N . LEU A 1 87 ? -1.154 0.552 7.876 1.00 91.38 87 LEU A N 1
ATOM 714 C CA . LEU A 1 87 ? -2.050 1.693 8.061 1.00 91.38 87 LEU A CA 1
ATOM 715 C C . LEU A 1 87 ? -1.285 2.933 8.537 1.00 91.38 87 LEU A C 1
ATOM 717 O O . LEU A 1 87 ? -0.366 2.865 9.350 1.00 91.38 87 LEU A O 1
ATOM 721 N N . THR A 1 88 ? -1.719 4.101 8.071 1.00 90.19 88 THR A N 1
ATOM 722 C CA . THR A 1 88 ? -1.333 5.384 8.676 1.00 90.19 88 THR A CA 1
ATOM 723 C C . THR A 1 88 ? -1.998 5.572 10.041 1.00 90.19 88 THR A C 1
ATOM 725 O O . THR A 1 88 ? -3.056 5.001 10.308 1.00 90.19 88 THR A O 1
ATOM 728 N N . GLU A 1 89 ? -1.439 6.451 10.879 1.00 88.69 89 GLU A N 1
ATOM 729 C CA . GLU A 1 89 ? -2.017 6.786 12.191 1.00 88.69 89 GLU A CA 1
ATOM 730 C C . GLU A 1 89 ? -3.487 7.249 12.079 1.00 88.69 89 GLU A C 1
ATOM 732 O O . GLU A 1 89 ? -4.343 6.855 12.868 1.00 88.69 89 GLU A O 1
ATOM 737 N N . GLU A 1 90 ? -3.825 8.020 11.044 1.00 87.31 90 GLU A N 1
ATOM 738 C CA . GLU A 1 90 ? -5.191 8.519 10.834 1.00 87.31 90 GLU A CA 1
ATOM 739 C C . GLU A 1 90 ? -6.167 7.431 10.355 1.00 87.31 90 GLU A C 1
ATOM 741 O O . GLU A 1 90 ? -7.345 7.427 10.735 1.00 87.31 90 GLU A O 1
ATOM 746 N N . GLN A 1 91 ? -5.687 6.477 9.550 1.00 89.62 91 GLN A N 1
ATOM 747 C CA . GLN A 1 91 ? -6.473 5.299 9.174 1.00 89.62 91 GLN A CA 1
ATOM 748 C C . GLN A 1 91 ? -6.722 4.407 10.395 1.00 89.62 91 GLN A C 1
ATOM 750 O O . GLN A 1 91 ? -7.862 4.002 10.618 1.00 89.62 91 GLN A O 1
ATOM 755 N N . MET A 1 92 ? -5.696 4.185 11.222 1.00 91.31 92 MET A N 1
ATOM 756 C CA . MET A 1 92 ? -5.802 3.418 12.463 1.00 91.31 92 MET A CA 1
ATOM 757 C C . MET A 1 92 ? -6.845 4.020 13.412 1.00 91.31 92 MET A C 1
ATOM 759 O O . MET A 1 92 ? -7.776 3.334 13.831 1.00 91.31 92 MET A O 1
ATOM 763 N N . LYS A 1 93 ? -6.770 5.331 13.677 1.00 90.94 93 LYS A N 1
ATOM 764 C CA . LYS A 1 93 ? -7.753 6.041 14.517 1.00 90.94 93 LYS A CA 1
ATOM 765 C C . LYS A 1 93 ? -9.180 5.924 13.987 1.00 90.94 93 LYS A C 1
ATOM 767 O O . LYS A 1 93 ? -10.121 5.810 14.769 1.00 90.94 93 LYS A O 1
ATOM 772 N N . THR A 1 94 ? -9.351 5.970 12.665 1.00 88.62 94 THR A N 1
ATOM 773 C CA . THR A 1 94 ? -10.667 5.811 12.030 1.00 88.62 94 THR A CA 1
ATOM 774 C C . THR A 1 94 ? -11.220 4.411 12.266 1.00 88.62 94 THR A C 1
ATOM 776 O O . THR A 1 94 ? -12.360 4.282 12.699 1.00 88.62 94 THR A O 1
ATOM 779 N N . ILE A 1 95 ? -10.404 3.377 12.054 1.00 89.19 95 ILE A N 1
ATOM 780 C CA . ILE A 1 95 ? -10.798 1.982 12.280 1.00 89.19 95 ILE A CA 1
ATOM 781 C C . ILE A 1 95 ? -11.128 1.744 13.755 1.00 89.19 95 ILE A C 1
ATOM 783 O O . ILE A 1 95 ? -12.167 1.158 14.055 1.00 89.19 95 ILE A O 1
ATOM 787 N N . LEU A 1 96 ? -10.300 2.240 14.677 1.00 90.88 96 LEU A N 1
ATOM 788 C CA . LEU A 1 96 ? -10.555 2.134 16.113 1.00 90.88 96 LEU A CA 1
ATOM 789 C C . LEU A 1 96 ? -11.892 2.764 16.503 1.00 90.88 96 LEU A C 1
ATOM 791 O O . LEU A 1 96 ? -12.717 2.087 17.110 1.00 90.88 96 LEU A O 1
ATOM 795 N N . ARG A 1 97 ? -12.147 4.017 16.103 1.00 90.06 97 ARG A N 1
ATOM 796 C CA . ARG A 1 97 ? -13.419 4.700 16.387 1.00 90.06 97 ARG A CA 1
ATOM 797 C C . ARG A 1 97 ? -14.610 3.916 15.836 1.00 90.06 97 ARG A C 1
ATOM 799 O O . ARG A 1 97 ? -15.565 3.659 16.564 1.00 90.06 97 ARG A O 1
ATOM 806 N N . ASP A 1 98 ? -14.537 3.498 14.575 1.00 87.75 98 ASP A N 1
ATOM 807 C CA . ASP A 1 98 ? -15.624 2.774 13.919 1.00 87.75 98 ASP A CA 1
ATOM 808 C C . ASP A 1 98 ? -15.885 1.404 14.568 1.00 87.75 98 ASP A C 1
ATOM 810 O O . ASP A 1 98 ? -17.028 0.935 14.550 1.00 87.75 98 ASP A O 1
ATOM 814 N N . THR A 1 99 ? -14.846 0.768 15.121 1.00 87.94 99 THR A N 1
ATOM 815 C CA . THR A 1 99 ? -14.922 -0.521 15.828 1.00 87.94 99 THR A CA 1
ATOM 816 C C . THR A 1 99 ? -15.453 -0.342 17.255 1.00 87.94 99 THR A C 1
ATOM 818 O O . THR A 1 99 ? -16.284 -1.128 17.704 1.00 87.94 99 THR A O 1
ATOM 821 N N . GLU A 1 100 ? -15.052 0.717 17.962 1.00 90.81 100 GLU A N 1
ATOM 822 C CA . GLU A 1 100 ? -15.612 1.081 19.271 1.00 90.81 100 GLU A CA 1
ATOM 823 C C . GLU A 1 100 ? -17.117 1.358 19.188 1.00 90.81 100 GLU A C 1
ATOM 825 O O . GLU A 1 100 ? -17.880 0.902 20.039 1.00 90.81 100 GLU A O 1
ATOM 830 N N . GLU A 1 101 ? -17.560 2.071 18.151 1.00 88.38 101 GLU A N 1
ATOM 831 C CA . GLU A 1 101 ? -18.984 2.289 17.879 1.00 88.38 101 GLU A CA 1
ATOM 832 C C . GLU A 1 101 ? -19.726 0.966 17.656 1.00 88.38 101 GLU A C 1
ATOM 834 O O . GLU A 1 101 ? -20.804 0.767 18.210 1.00 88.38 101 GLU A O 1
ATOM 839 N N . GLN A 1 102 ? -19.144 0.032 16.893 1.00 86.31 102 GLN A N 1
ATOM 840 C CA . GLN A 1 102 ? -19.741 -1.293 16.686 1.00 86.31 102 GLN A CA 1
ATOM 841 C C . GLN A 1 102 ? -19.870 -2.083 17.990 1.00 86.31 102 GLN A C 1
ATOM 843 O O . GLN A 1 102 ? -20.888 -2.741 18.204 1.00 86.31 102 GLN A O 1
ATOM 848 N N . LEU A 1 103 ? -18.861 -2.018 18.864 1.00 88.69 103 LEU A N 1
ATOM 849 C CA . LEU A 1 103 ? -18.929 -2.670 20.168 1.00 88.69 103 LEU A CA 1
ATOM 850 C C . LEU A 1 103 ? -20.057 -2.076 21.022 1.00 88.69 103 LEU A C 1
ATOM 852 O O . LEU A 1 103 ? -20.821 -2.844 21.597 1.00 88.69 103 LEU A O 1
ATOM 856 N N . LYS A 1 104 ? -20.210 -0.744 21.048 1.00 88.31 104 LYS A N 1
ATOM 857 C CA . LYS A 1 104 ? -21.309 -0.080 21.773 1.00 88.31 104 LYS A CA 1
ATOM 858 C C . LYS A 1 104 ? -22.679 -0.526 21.271 1.00 88.31 104 LYS A C 1
ATOM 860 O O . LYS A 1 104 ? -23.486 -0.984 22.066 1.00 88.31 104 LYS A O 1
ATOM 865 N N . HIS A 1 105 ? -22.905 -0.510 19.955 1.00 84.62 105 HIS A N 1
ATOM 866 C CA . HIS A 1 105 ? -24.168 -0.991 19.379 1.00 84.62 105 HIS A CA 1
ATOM 867 C C . HIS A 1 105 ? -24.463 -2.457 19.733 1.00 84.62 105 HIS A C 1
ATOM 869 O O . HIS A 1 105 ? -25.604 -2.810 20.026 1.00 84.62 105 HIS A O 1
ATOM 875 N N . LYS A 1 106 ? -23.433 -3.315 19.748 1.00 83.38 106 LYS A N 1
ATOM 876 C CA . LYS A 1 106 ? -23.566 -4.716 20.171 1.00 83.38 106 LYS A CA 1
ATOM 877 C C . LYS A 1 106 ? -23.939 -4.835 21.655 1.00 83.38 106 LYS A C 1
ATOM 879 O O . LYS A 1 106 ? -24.738 -5.699 22.002 1.00 83.38 106 LYS A O 1
ATOM 884 N N . GLU A 1 107 ? -23.346 -4.015 22.521 1.00 85.00 107 GLU A N 1
ATOM 885 C CA . GLU A 1 107 ? -23.608 -4.011 23.968 1.00 85.00 107 GLU A CA 1
ATOM 886 C C . GLU A 1 107 ? -24.997 -3.462 24.310 1.00 85.00 107 GLU A C 1
ATOM 888 O O . GLU A 1 107 ? -25.680 -4.021 25.170 1.00 85.00 107 GLU A O 1
ATOM 893 N N . ASP A 1 108 ? -25.449 -2.445 23.578 1.00 84.56 108 ASP A N 1
ATOM 894 C CA . ASP A 1 108 ? -26.765 -1.829 23.750 1.00 84.56 108 ASP A CA 1
ATOM 895 C C . ASP A 1 108 ? -27.917 -2.716 23.218 1.00 84.56 108 ASP A C 1
ATOM 897 O O . ASP A 1 108 ? -29.086 -2.382 23.401 1.00 84.56 108 ASP A O 1
ATOM 901 N N . ASN A 1 109 ? -27.612 -3.882 22.615 1.00 70.38 109 ASN A N 1
ATOM 902 C CA . ASN A 1 109 ? -28.559 -4.754 21.894 1.00 70.38 109 ASN A CA 1
ATOM 903 C C . ASN A 1 109 ? -29.410 -3.984 20.871 1.00 70.38 109 ASN A C 1
ATOM 905 O O . ASN A 1 109 ? -30.558 -4.350 20.604 1.00 70.38 109 ASN A O 1
ATOM 909 N N . ASP A 1 110 ? -28.848 -2.913 20.315 1.00 65.31 110 ASP A N 1
ATOM 910 C CA . ASP A 1 110 ? -29.518 -2.073 19.337 1.00 65.31 110 ASP A CA 1
ATOM 911 C C . ASP A 1 110 ? -29.406 -2.787 17.983 1.00 65.31 110 ASP A C 1
ATOM 913 O O . ASP A 1 110 ? -28.486 -2.563 17.193 1.00 65.31 110 ASP A O 1
ATOM 917 N N . ASP A 1 111 ? -30.300 -3.757 17.768 1.00 61.12 111 ASP A N 1
ATOM 918 C CA . ASP A 1 111 ? -30.469 -4.480 16.506 1.00 61.12 111 ASP A CA 1
ATOM 919 C C . ASP A 1 111 ? -31.124 -3.549 15.477 1.00 61.12 111 ASP A C 1
ATOM 921 O O . ASP A 1 111 ? -32.248 -3.764 15.020 1.00 61.12 111 ASP A O 1
ATOM 925 N N . ASP A 1 112 ? -30.431 -2.469 15.112 1.00 59.19 112 ASP A N 1
ATOM 926 C CA . ASP A 1 112 ? -30.763 -1.738 13.897 1.00 59.19 112 ASP A CA 1
ATOM 927 C C . ASP A 1 112 ? -30.316 -2.594 12.706 1.00 59.19 112 ASP A C 1
ATOM 929 O O . ASP A 1 112 ? -29.232 -2.436 12.135 1.00 59.19 112 ASP A O 1
ATOM 933 N N . GLY A 1 113 ? -31.165 -3.563 12.357 1.00 53.94 113 GLY A N 1
ATOM 934 C CA . GLY A 1 113 ? -30.987 -4.545 11.289 1.00 53.94 113 GLY A CA 1
ATOM 935 C C . GLY A 1 113 ? -30.889 -3.962 9.871 1.00 53.94 113 GLY A C 1
ATOM 936 O O . GLY A 1 113 ? -31.243 -4.645 8.910 1.00 53.94 113 GLY A O 1
ATOM 937 N N . ASN A 1 114 ? -30.436 -2.715 9.696 1.00 51.44 114 ASN A N 1
ATOM 938 C CA . ASN A 1 114 ? -30.430 -2.039 8.400 1.00 51.44 114 ASN A CA 1
ATOM 939 C C . ASN A 1 114 ? -29.223 -1.158 8.062 1.00 51.44 114 ASN A C 1
ATOM 941 O O . ASN A 1 114 ? -29.129 -0.687 6.923 1.00 51.44 114 ASN A O 1
ATOM 945 N N . LEU A 1 115 ? -28.231 -0.992 8.934 1.00 55.78 115 LEU A N 1
ATOM 946 C CA . LEU A 1 115 ? -27.001 -0.317 8.523 1.00 55.78 115 LEU A CA 1
ATOM 947 C C . LEU A 1 115 ? -26.028 -1.332 7.926 1.00 55.78 115 LEU A C 1
ATOM 949 O O . LEU A 1 115 ? -25.095 -1.802 8.573 1.00 55.78 115 LEU A O 1
ATOM 953 N N . ARG A 1 116 ? -26.195 -1.638 6.630 1.00 53.12 116 ARG A N 1
ATOM 954 C CA . ARG A 1 116 ? -25.077 -2.144 5.816 1.00 53.12 116 ARG A CA 1
ATOM 955 C C . ARG A 1 116 ? -23.976 -1.079 5.817 1.00 53.12 116 ARG A C 1
ATOM 957 O O . ARG A 1 116 ? -23.905 -0.252 4.906 1.00 53.12 116 ARG A O 1
ATOM 964 N N . LYS A 1 117 ? -23.129 -1.088 6.852 1.00 58.75 117 LYS A N 1
ATOM 965 C CA . LYS A 1 117 ? -21.961 -0.212 6.969 1.00 58.75 117 LYS A CA 1
ATOM 966 C C . LYS A 1 117 ? -21.121 -0.436 5.709 1.00 58.75 117 LYS A C 1
ATOM 968 O O . LYS A 1 117 ? -20.925 -1.566 5.250 1.00 58.75 117 LYS A O 1
ATOM 973 N N . ARG A 1 118 ? -20.753 0.666 5.055 1.00 56.25 118 ARG A N 1
ATOM 974 C CA . ARG A 1 118 ? -20.125 0.666 3.731 1.00 56.25 118 ARG A CA 1
ATOM 975 C C . ARG A 1 118 ? -18.888 -0.240 3.765 1.00 56.25 118 ARG A C 1
ATOM 977 O O . ARG A 1 118 ? -18.004 -0.009 4.575 1.00 56.25 118 ARG A O 1
ATOM 984 N N . ARG A 1 119 ? -18.794 -1.226 2.864 1.00 58.84 119 ARG A N 1
ATOM 985 C CA . ARG A 1 119 ? -17.678 -2.203 2.776 1.00 58.84 119 ARG A CA 1
ATOM 986 C C . ARG A 1 119 ? -16.341 -1.600 2.300 1.00 58.84 119 ARG A C 1
ATOM 988 O O . ARG A 1 119 ? -15.526 -2.286 1.705 1.00 58.84 119 ARG A O 1
ATOM 995 N N . SER A 1 120 ? -16.159 -0.295 2.460 1.00 58.75 120 SER A N 1
ATOM 996 C CA . SER A 1 120 ? -15.001 0.453 1.977 1.00 58.75 120 SER A CA 1
ATOM 997 C C . SER A 1 120 ? -14.249 0.955 3.196 1.00 58.75 120 SER A C 1
ATOM 999 O O . SER A 1 120 ? -14.760 1.840 3.877 1.00 58.75 120 SER A O 1
ATOM 1001 N N . MET A 1 121 ? -13.046 0.424 3.419 1.00 56.34 121 MET A N 1
ATOM 1002 C CA . MET A 1 121 ? -12.174 0.737 4.561 1.00 56.34 121 MET A CA 1
ATOM 1003 C C . MET A 1 121 ? -11.889 2.239 4.718 1.00 56.34 121 MET A C 1
ATOM 1005 O O . MET A 1 121 ? -11.709 2.733 5.823 1.00 56.34 121 MET A O 1
ATOM 1009 N N . THR A 1 122 ? -11.914 2.998 3.621 1.00 56.62 122 THR A N 1
ATOM 1010 C CA . THR A 1 122 ? -11.863 4.462 3.661 1.00 56.62 122 THR A CA 1
ATOM 1011 C C . THR A 1 122 ? -13.068 5.073 2.947 1.00 56.62 122 THR A C 1
ATOM 1013 O O . THR A 1 122 ? -13.399 4.744 1.800 1.00 56.62 122 THR A O 1
ATOM 1016 N N . SER A 1 123 ? -13.767 5.976 3.640 1.00 54.75 123 SER A N 1
ATOM 1017 C CA . SER A 1 123 ? -14.763 6.863 3.040 1.00 54.75 123 SER A CA 1
ATOM 1018 C C . SER A 1 123 ? -14.139 8.098 2.392 1.00 54.75 123 SER A C 1
ATOM 1020 O O . SER A 1 123 ? -14.818 8.763 1.608 1.00 54.75 123 SER A O 1
ATOM 1022 N N . TYR A 1 124 ? -12.851 8.354 2.654 1.00 63.12 124 TYR A N 1
ATOM 1023 C CA . TYR A 1 124 ? -12.144 9.575 2.296 1.00 63.12 124 TYR A CA 1
ATOM 1024 C C . TYR A 1 124 ? -11.751 9.586 0.814 1.00 63.12 124 TYR A C 1
ATOM 1026 O O . TYR A 1 124 ? -10.848 8.853 0.401 1.00 63.12 124 TYR A O 1
ATOM 1034 N N . PRO A 1 125 ? -12.358 10.464 -0.007 1.00 63.22 125 PRO A N 1
ATOM 1035 C CA . PRO A 1 125 ? -12.017 10.583 -1.424 1.00 63.22 125 PRO A CA 1
ATOM 1036 C C . PRO A 1 125 ? -10.543 10.940 -1.657 1.00 63.22 125 PRO A C 1
ATOM 1038 O O . PRO A 1 125 ? -9.985 10.576 -2.687 1.00 63.22 125 PRO A O 1
ATOM 1041 N N . TYR A 1 126 ? -9.898 11.607 -0.692 1.00 68.94 126 TYR A N 1
ATOM 1042 C CA . TYR A 1 126 ? -8.490 12.005 -0.766 1.00 68.94 126 TYR A CA 1
ATOM 1043 C C . TYR A 1 126 ? -7.514 10.827 -0.784 1.00 68.94 126 TYR A C 1
ATOM 1045 O O . TYR A 1 126 ? -6.432 10.969 -1.347 1.00 68.94 126 TYR A O 1
ATOM 1053 N N . SER A 1 127 ? -7.891 9.672 -0.233 1.00 81.00 127 SER A N 1
ATOM 1054 C CA . SER A 1 127 ? -7.073 8.454 -0.282 1.00 81.00 127 SER A CA 1
ATOM 1055 C C . SER A 1 127 ? -7.141 7.759 -1.643 1.00 81.00 127 SER A C 1
ATOM 1057 O O . SER A 1 127 ? -6.509 6.731 -1.834 1.00 81.00 127 SER A O 1
ATOM 1059 N N . ARG A 1 128 ? -7.909 8.273 -2.613 1.00 88.19 128 ARG A N 1
ATOM 1060 C CA . ARG A 1 128 ? -7.963 7.698 -3.961 1.00 88.19 128 ARG A CA 1
ATOM 1061 C C . ARG A 1 128 ? -6.856 8.271 -4.838 1.00 88.19 128 ARG A C 1
ATOM 1063 O O . ARG A 1 128 ? -6.477 9.440 -4.725 1.00 88.19 128 ARG A O 1
ATOM 1070 N N . TRP A 1 129 ? -6.372 7.449 -5.760 1.00 90.94 129 TRP A N 1
ATOM 1071 C CA . TRP A 1 129 ? -5.577 7.917 -6.885 1.00 90.94 129 TRP A CA 1
ATOM 1072 C C . TRP A 1 129 ? -6.491 8.667 -7.857 1.00 90.94 129 TRP A C 1
ATOM 1074 O O . TRP A 1 129 ? -7.453 8.102 -8.371 1.00 90.94 129 TRP A O 1
ATOM 1084 N N . THR A 1 130 ? -6.229 9.958 -8.060 1.00 90.69 130 THR A N 1
ATOM 1085 C CA . THR A 1 130 ? -7.023 10.824 -8.955 1.00 90.69 130 THR A CA 1
ATOM 1086 C C . THR A 1 130 ? -6.232 11.322 -10.157 1.00 90.69 130 THR A C 1
ATOM 1088 O O . THR A 1 130 ? -6.821 11.758 -11.141 1.00 90.69 130 THR A O 1
ATOM 1091 N N . ASN A 1 131 ? -4.903 11.281 -10.070 1.00 90.38 131 ASN A N 1
ATOM 1092 C CA . ASN A 1 131 ? -4.007 11.765 -11.106 1.00 90.38 131 ASN A CA 1
ATOM 1093 C C . ASN A 1 131 ? -3.432 10.556 -11.835 1.00 90.38 131 ASN A C 1
ATOM 1095 O O . ASN A 1 131 ? -2.739 9.740 -11.228 1.00 90.38 131 ASN A O 1
ATOM 1099 N N . PHE A 1 132 ? -3.731 10.471 -13.126 1.00 93.81 132 PHE A N 1
ATOM 1100 C CA . PHE A 1 132 ? -3.301 9.390 -13.999 1.00 93.81 132 PHE A CA 1
ATOM 1101 C C . PHE A 1 132 ? -2.415 9.939 -15.125 1.00 93.81 132 PHE A C 1
ATOM 1103 O O . PHE A 1 132 ? -2.645 11.068 -15.568 1.00 93.81 132 PHE A O 1
ATOM 1110 N N . PRO A 1 133 ? -1.429 9.167 -15.612 1.00 97.12 133 PRO A N 1
ATOM 1111 C CA . PRO A 1 133 ? -1.043 7.835 -15.133 1.00 97.12 133 PRO A CA 1
ATOM 1112 C C . PRO A 1 133 ? -0.341 7.867 -13.762 1.00 97.12 133 PRO A C 1
ATOM 1114 O O . PRO A 1 133 ? 0.388 8.811 -13.459 1.00 97.12 133 PRO A O 1
ATOM 1117 N N . ILE A 1 134 ? -0.539 6.829 -12.939 1.00 97.44 134 ILE A N 1
ATOM 1118 C CA . ILE A 1 134 ? 0.133 6.676 -11.639 1.00 97.44 134 ILE A CA 1
ATOM 1119 C C . ILE A 1 134 ? 1.624 6.387 -11.884 1.00 97.44 134 ILE A C 1
ATOM 1121 O O . ILE A 1 134 ? 1.950 5.379 -12.522 1.00 97.44 134 ILE A O 1
ATOM 1125 N N . PRO A 1 135 ? 2.558 7.221 -11.389 1.00 97.69 135 PRO A N 1
ATOM 1126 C CA . PRO A 1 135 ? 3.982 6.938 -11.510 1.00 97.69 135 PRO A CA 1
ATOM 1127 C C . PRO A 1 135 ? 4.372 5.727 -10.667 1.00 97.69 135 PRO A C 1
ATOM 1129 O O . PRO A 1 135 ? 4.015 5.667 -9.490 1.00 97.69 135 PRO A O 1
ATOM 1132 N N . TYR A 1 136 ? 5.152 4.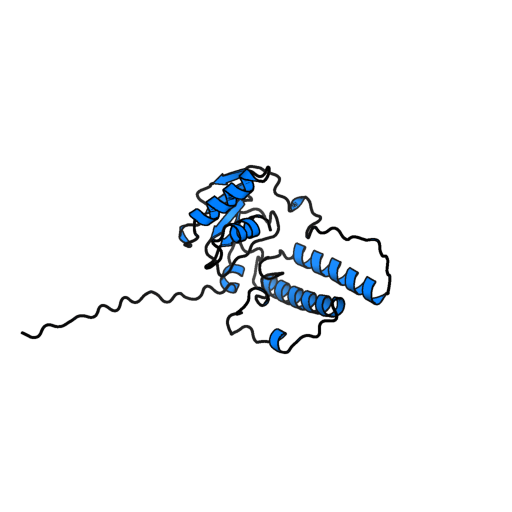804 -11.226 1.00 98.19 136 TYR A N 1
ATOM 1133 C CA . TYR A 1 136 ? 5.710 3.688 -10.469 1.00 98.19 136 TYR A CA 1
ATOM 1134 C C . TYR A 1 136 ? 7.194 3.457 -10.752 1.00 98.19 136 TYR A C 1
ATOM 1136 O O . TYR A 1 136 ? 7.656 3.511 -11.891 1.00 98.19 136 TYR A O 1
ATOM 1144 N N . TYR A 1 137 ? 7.939 3.167 -9.693 1.00 98.06 137 TYR A N 1
ATOM 1145 C CA . TYR A 1 137 ? 9.350 2.818 -9.712 1.00 98.06 137 TYR A CA 1
ATOM 1146 C C . TYR A 1 137 ? 9.514 1.359 -9.281 1.00 98.06 137 TYR A C 1
ATOM 1148 O O . TYR A 1 137 ? 8.958 0.934 -8.274 1.00 98.06 137 TYR A O 1
ATOM 1156 N N . ILE A 1 138 ? 10.291 0.584 -10.035 1.00 98.44 138 ILE A N 1
ATOM 1157 C CA . ILE A 1 138 ? 10.702 -0.765 -9.633 1.00 98.44 138 ILE A CA 1
ATOM 1158 C C . ILE A 1 138 ? 12.131 -0.657 -9.121 1.00 98.44 138 ILE A C 1
ATOM 1160 O O . ILE A 1 138 ? 13.050 -0.445 -9.914 1.00 98.44 138 ILE A O 1
ATOM 1164 N N . ASN A 1 139 ? 12.322 -0.803 -7.811 1.00 96.75 139 ASN A N 1
ATOM 1165 C CA . ASN A 1 139 ? 13.633 -0.746 -7.183 1.00 96.75 139 ASN A CA 1
ATOM 1166 C C . ASN A 1 139 ? 14.395 -2.054 -7.418 1.00 96.75 139 ASN A C 1
ATOM 1168 O O . ASN A 1 139 ? 14.539 -2.888 -6.529 1.00 96.75 139 ASN A O 1
ATOM 1172 N N . THR A 1 140 ? 14.884 -2.255 -8.639 1.00 95.25 140 THR A N 1
ATOM 1173 C CA . THR A 1 140 ? 15.601 -3.477 -9.038 1.00 95.25 140 THR A CA 1
ATOM 1174 C C . THR A 1 140 ? 16.838 -3.739 -8.178 1.00 95.25 140 THR A C 1
ATOM 1176 O O . THR A 1 140 ? 17.174 -4.896 -7.936 1.00 95.25 140 THR A O 1
ATOM 1179 N N . GLY A 1 141 ? 17.458 -2.689 -7.624 1.00 95.50 141 GLY A N 1
ATOM 1180 C CA . GLY A 1 141 ? 18.562 -2.800 -6.667 1.00 95.50 141 GLY A CA 1
ATOM 1181 C C . GLY A 1 141 ? 18.192 -3.509 -5.359 1.00 95.50 141 GLY A C 1
ATOM 1182 O O . GLY A 1 141 ? 19.073 -4.030 -4.680 1.00 95.50 141 GLY A O 1
ATOM 1183 N N . SER A 1 142 ? 16.904 -3.593 -5.006 1.00 94.25 142 SER A N 1
ATOM 1184 C CA . SER A 1 142 ? 16.459 -4.404 -3.872 1.00 94.25 142 SER A CA 1
ATOM 1185 C C . SER A 1 142 ? 16.380 -5.900 -4.191 1.00 94.25 142 SER A C 1
ATOM 1187 O O . SER A 1 142 ? 16.272 -6.682 -3.255 1.00 94.25 142 SER A O 1
ATOM 1189 N N . GLY A 1 143 ? 16.381 -6.296 -5.471 1.00 96.50 143 GLY A N 1
ATOM 1190 C CA . GLY A 1 143 ? 16.141 -7.672 -5.926 1.00 96.50 143 GLY A CA 1
ATOM 1191 C C . GLY A 1 143 ? 14.670 -8.019 -6.192 1.00 96.50 143 GLY A C 1
ATOM 1192 O O . GLY A 1 143 ? 14.336 -9.194 -6.314 1.00 96.50 143 GLY A O 1
ATOM 1193 N N . VAL A 1 144 ? 13.776 -7.024 -6.267 1.00 97.69 144 VAL A N 1
ATOM 1194 C CA . VAL A 1 144 ? 12.352 -7.263 -6.558 1.00 97.69 144 VAL A CA 1
ATOM 1195 C C . VAL A 1 144 ? 12.170 -7.796 -7.982 1.00 97.69 144 VAL A C 1
ATOM 1197 O O . VAL A 1 144 ? 12.868 -7.373 -8.906 1.00 97.69 144 VAL A O 1
ATOM 1200 N N . SER A 1 145 ? 11.221 -8.713 -8.180 1.00 98.19 145 SER A N 1
ATOM 1201 C CA . SER A 1 145 ? 10.951 -9.279 -9.506 1.00 98.19 145 SER A CA 1
ATOM 1202 C C . SER A 1 145 ? 10.254 -8.264 -10.412 1.00 98.19 145 SER A C 1
ATOM 1204 O O . SER A 1 145 ? 9.037 -8.084 -10.357 1.00 98.19 145 SER A O 1
ATOM 1206 N N . GLU A 1 146 ? 11.026 -7.628 -11.293 1.00 98.38 146 GLU A N 1
ATOM 1207 C CA . GLU A 1 146 ? 10.506 -6.693 -12.294 1.00 98.38 146 GLU A CA 1
ATOM 1208 C C . GLU A 1 146 ? 9.426 -7.334 -13.177 1.00 98.38 146 GLU A C 1
ATOM 1210 O O . GLU A 1 146 ? 8.393 -6.718 -13.436 1.00 98.38 146 GLU A O 1
ATOM 1215 N N . ALA A 1 147 ? 9.624 -8.589 -13.590 1.00 98.56 147 ALA A N 1
ATOM 1216 C CA . ALA A 1 147 ? 8.667 -9.308 -14.426 1.00 98.56 147 ALA A CA 1
ATOM 1217 C C . ALA A 1 147 ? 7.311 -9.502 -13.727 1.00 98.56 147 ALA A C 1
ATOM 1219 O O . ALA A 1 147 ? 6.270 -9.306 -14.354 1.00 98.56 147 ALA A O 1
ATOM 1220 N N . ALA A 1 148 ? 7.318 -9.844 -12.433 1.00 98.50 148 ALA A N 1
ATOM 1221 C CA . ALA A 1 148 ? 6.094 -10.029 -11.656 1.00 98.50 148 ALA A CA 1
ATOM 1222 C C . ALA A 1 148 ? 5.334 -8.704 -11.488 1.00 98.50 148 ALA A C 1
ATOM 1224 O O . ALA A 1 148 ? 4.132 -8.647 -11.745 1.00 98.50 148 ALA A O 1
ATOM 1225 N N . VAL A 1 149 ? 6.049 -7.623 -11.152 1.00 98.75 149 VAL A N 1
ATOM 1226 C CA . VAL A 1 149 ? 5.464 -6.278 -11.022 1.00 98.75 149 VAL A CA 1
ATOM 1227 C C . VAL A 1 149 ? 4.852 -5.809 -12.342 1.00 98.75 149 VAL A C 1
ATOM 1229 O O . VAL A 1 149 ? 3.702 -5.376 -12.366 1.00 98.75 149 VAL A O 1
ATOM 1232 N N . ILE A 1 150 ? 5.576 -5.938 -13.461 1.00 98.69 150 ILE A N 1
ATOM 1233 C CA . ILE A 1 150 ? 5.061 -5.554 -14.786 1.00 98.69 150 ILE A CA 1
ATOM 1234 C C . ILE A 1 150 ? 3.811 -6.366 -15.147 1.00 98.69 150 ILE A C 1
ATOM 1236 O O . ILE A 1 150 ? 2.870 -5.808 -15.708 1.00 98.69 150 ILE A O 1
ATOM 1240 N N . ALA A 1 151 ? 3.774 -7.663 -14.827 1.00 98.69 151 ALA A N 1
ATOM 1241 C CA . ALA A 1 151 ? 2.598 -8.494 -15.072 1.00 98.69 151 ALA A CA 1
ATOM 1242 C C . ALA A 1 151 ? 1.375 -8.020 -14.263 1.00 98.69 151 ALA A C 1
ATOM 1244 O O . ALA A 1 151 ? 0.286 -7.917 -14.826 1.00 98.69 151 ALA A O 1
ATOM 1245 N N . GLY A 1 152 ? 1.559 -7.677 -12.984 1.00 98.62 152 GLY A N 1
ATOM 1246 C CA . GLY A 1 152 ? 0.495 -7.131 -12.135 1.00 98.62 152 GLY A CA 1
ATOM 1247 C C . GLY A 1 152 ? -0.030 -5.779 -12.623 1.00 98.62 152 GLY A C 1
ATOM 1248 O O . GLY A 1 152 ? -1.239 -5.609 -12.760 1.00 98.62 152 GLY A O 1
ATOM 1249 N N . ILE A 1 153 ? 0.866 -4.848 -12.971 1.00 98.69 153 ILE A N 1
ATOM 1250 C CA . ILE A 1 153 ? 0.495 -3.536 -13.533 1.00 98.69 153 ILE A CA 1
ATOM 1251 C C . ILE A 1 153 ? -0.310 -3.705 -14.824 1.00 98.69 153 ILE A C 1
ATOM 1253 O O . ILE A 1 153 ? -1.402 -3.156 -14.946 1.00 98.69 153 ILE A O 1
ATOM 1257 N N . ARG A 1 154 ? 0.170 -4.537 -15.757 1.00 98.50 154 ARG A N 1
ATOM 1258 C CA . ARG A 1 154 ? -0.546 -4.818 -17.011 1.00 98.50 154 ARG A CA 1
ATOM 1259 C C . ARG A 1 154 ? -1.925 -5.420 -16.776 1.00 98.50 154 ARG A C 1
ATOM 1261 O O . ARG A 1 154 ? -2.837 -5.154 -17.551 1.00 98.50 154 ARG A O 1
ATOM 1268 N N . ARG A 1 155 ? -2.087 -6.241 -15.734 1.00 98.44 155 ARG A N 1
ATOM 1269 C CA . ARG A 1 155 ? -3.389 -6.817 -15.394 1.00 98.44 155 ARG A CA 1
ATOM 1270 C C . ARG A 1 155 ? -4.373 -5.743 -14.931 1.00 98.44 155 ARG A C 1
ATOM 1272 O O . ARG A 1 155 ? -5.514 -5.759 -15.379 1.00 98.44 155 ARG A O 1
ATOM 1279 N N . TRP A 1 156 ? -3.924 -4.792 -14.114 1.00 98.19 156 TRP A N 1
ATOM 1280 C CA . TRP A 1 156 ? -4.736 -3.638 -13.719 1.00 98.19 156 TRP A CA 1
ATOM 1281 C C . TRP A 1 156 ? -5.120 -2.752 -14.908 1.00 98.19 156 TRP A C 1
ATOM 1283 O O . TRP A 1 156 ? -6.284 -2.374 -15.018 1.00 98.19 156 TRP A O 1
ATOM 1293 N N . GLU A 1 157 ? -4.186 -2.462 -15.817 1.00 98.31 157 GLU A N 1
ATOM 1294 C CA . GLU A 1 157 ? -4.466 -1.668 -17.028 1.00 98.31 157 GLU A CA 1
ATOM 1295 C C . GLU A 1 157 ? -5.416 -2.378 -18.004 1.00 98.31 157 GLU A C 1
ATOM 1297 O O . GLU A 1 157 ? -6.161 -1.722 -18.726 1.00 98.31 157 GLU A O 1
ATOM 1302 N N . ALA A 1 158 ? -5.396 -3.714 -18.040 1.00 98.25 158 ALA A N 1
ATOM 1303 C CA . ALA A 1 158 ? -6.280 -4.500 -18.899 1.00 98.25 158 ALA A CA 1
ATOM 1304 C C . ALA A 1 158 ? -7.717 -4.589 -18.358 1.00 98.25 158 ALA A C 1
ATOM 1306 O O . ALA A 1 158 ? -8.666 -4.573 -19.141 1.00 98.25 158 ALA A O 1
ATOM 1307 N N . ASP A 1 159 ? -7.876 -4.691 -17.036 1.00 97.94 159 ASP A N 1
ATOM 1308 C CA . ASP A 1 159 ? -9.170 -4.956 -16.397 1.00 97.94 159 ASP A CA 1
ATOM 1309 C C . ASP A 1 159 ? -9.867 -3.686 -15.877 1.00 97.94 159 ASP A C 1
ATOM 1311 O O . ASP A 1 159 ? -11.044 -3.728 -15.510 1.00 97.94 159 ASP A O 1
ATOM 1315 N N . THR A 1 160 ? -9.162 -2.552 -15.809 1.00 96.56 160 THR A N 1
ATOM 1316 C CA . THR A 1 160 ? -9.672 -1.306 -15.217 1.00 96.56 160 THR A CA 1
ATOM 1317 C C . THR A 1 160 ? -9.323 -0.080 -16.059 1.00 96.56 160 THR A C 1
ATOM 1319 O O . THR A 1 160 ? -8.617 -0.164 -17.055 1.00 96.56 160 THR A O 1
ATOM 1322 N N . CYS A 1 161 ? -9.813 1.095 -15.655 1.00 95.69 161 CYS A N 1
ATOM 1323 C CA . CYS A 1 161 ? -9.434 2.368 -16.271 1.00 95.69 161 CYS A CA 1
ATOM 1324 C C . CYS A 1 161 ? -8.160 2.997 -15.677 1.00 95.69 161 CYS A C 1
ATOM 1326 O O . CYS A 1 161 ? -7.801 4.113 -16.059 1.00 95.69 161 CYS A O 1
ATOM 1328 N N . LEU A 1 162 ? -7.493 2.329 -14.727 1.00 96.44 162 LEU A N 1
ATOM 1329 C CA . LEU A 1 162 ? -6.244 2.824 -14.154 1.00 96.44 162 LEU A CA 1
ATOM 1330 C C . LEU A 1 162 ? -5.124 2.709 -15.191 1.00 96.44 162 LEU A C 1
ATOM 1332 O O . LEU A 1 162 ? -5.025 1.720 -15.908 1.00 96.44 162 LEU A O 1
ATOM 1336 N N . THR A 1 163 ? -4.265 3.722 -15.245 1.00 97.88 163 THR A N 1
ATOM 1337 C CA . THR A 1 163 ? -3.082 3.741 -16.116 1.00 97.88 163 THR A CA 1
ATOM 1338 C C . THR A 1 163 ? -1.845 4.050 -15.294 1.00 97.88 163 THR A C 1
ATOM 1340 O O . THR A 1 163 ? -1.922 4.782 -14.300 1.00 97.88 163 THR A O 1
ATOM 1343 N N . PHE A 1 164 ? -0.702 3.506 -15.707 1.00 98.44 164 PHE A N 1
ATOM 1344 C CA . PHE A 1 164 ? 0.552 3.610 -14.972 1.00 98.44 164 PHE A CA 1
ATOM 1345 C C . PHE A 1 164 ? 1.676 4.118 -15.873 1.00 98.44 164 PHE A C 1
ATOM 1347 O O . PHE A 1 164 ? 1.681 3.925 -17.086 1.00 98.44 164 PHE A O 1
ATOM 1354 N N . THR A 1 165 ? 2.655 4.800 -15.281 1.00 98.12 165 THR A N 1
ATOM 1355 C CA . THR A 1 165 ? 3.847 5.253 -16.005 1.00 98.12 165 THR A CA 1
ATOM 1356 C C . THR A 1 165 ? 5.107 4.863 -15.255 1.00 98.12 165 THR A C 1
ATOM 1358 O O . THR A 1 165 ? 5.271 5.175 -14.073 1.00 98.12 165 THR A O 1
ATOM 1361 N N . ARG A 1 166 ? 6.001 4.141 -15.934 1.00 98.12 166 ARG A N 1
ATOM 1362 C CA . ARG A 1 166 ? 7.253 3.694 -15.329 1.00 98.12 166 ARG A CA 1
ATOM 1363 C C . ARG A 1 166 ? 8.213 4.867 -15.206 1.00 98.12 166 ARG A C 1
ATOM 1365 O O . ARG A 1 166 ? 8.540 5.521 -16.193 1.00 98.12 166 ARG A O 1
ATOM 1372 N N . VAL A 1 167 ? 8.736 5.061 -14.005 1.00 97.56 167 VAL A N 1
ATOM 1373 C CA . VAL A 1 167 ? 9.855 5.957 -13.715 1.00 97.56 167 VAL A CA 1
ATOM 1374 C C . VAL A 1 167 ? 11.046 5.146 -13.198 1.00 97.56 167 VAL A C 1
ATOM 1376 O O . VAL A 1 167 ? 10.899 4.021 -12.720 1.00 97.56 167 VAL A O 1
ATOM 1379 N N . TYR A 1 168 ? 12.250 5.705 -13.314 1.00 95.94 168 TYR A N 1
ATOM 1380 C CA . TYR A 1 168 ? 13.507 5.020 -12.963 1.00 95.94 168 TYR A CA 1
ATOM 1381 C C . TYR A 1 168 ? 14.089 5.469 -11.617 1.00 95.94 168 TYR A C 1
ATOM 1383 O O . TYR A 1 168 ? 15.202 5.100 -11.254 1.00 95.94 168 TYR A O 1
ATOM 1391 N N . SER A 1 169 ? 13.330 6.272 -10.877 1.00 94.75 169 SER A N 1
ATOM 1392 C CA . SER A 1 169 ? 13.631 6.700 -9.518 1.00 94.75 169 SER A CA 1
ATOM 1393 C C . SER A 1 169 ? 12.335 7.071 -8.810 1.00 94.75 169 SER A C 1
ATOM 1395 O O . SER A 1 169 ? 11.314 7.319 -9.455 1.00 94.75 169 SER A O 1
ATOM 1397 N N . ARG A 1 170 ? 12.395 7.183 -7.482 1.00 92.19 170 ARG A N 1
ATOM 1398 C CA . ARG A 1 170 ? 11.292 7.727 -6.685 1.00 92.19 170 ARG A CA 1
ATOM 1399 C C . ARG A 1 170 ? 10.866 9.098 -7.210 1.00 92.19 170 ARG A C 1
ATOM 1401 O O . ARG A 1 170 ? 11.692 9.913 -7.632 1.00 92.19 170 ARG A O 1
ATOM 1408 N N . THR A 1 171 ? 9.568 9.353 -7.155 1.00 88.44 171 THR A N 1
ATOM 1409 C CA . THR A 1 171 ? 8.983 10.647 -7.486 1.00 88.44 171 THR A CA 1
ATOM 1410 C C . THR A 1 171 ? 9.073 11.593 -6.295 1.00 88.44 171 THR A C 1
ATOM 1412 O O . THR A 1 171 ? 8.942 11.184 -5.144 1.00 88.44 171 THR A O 1
ATOM 1415 N N . ARG A 1 172 ? 9.229 12.896 -6.568 1.00 85.12 172 ARG A N 1
ATOM 1416 C CA . ARG A 1 172 ? 9.072 13.941 -5.537 1.00 85.12 172 ARG A CA 1
ATOM 1417 C C . ARG A 1 172 ? 7.614 14.108 -5.079 1.00 85.12 172 ARG A C 1
ATOM 1419 O O . ARG A 1 172 ? 7.385 14.684 -4.026 1.00 85.12 172 ARG A O 1
ATOM 1426 N N . GLY A 1 173 ? 6.659 13.646 -5.893 1.00 89.19 173 GLY A N 1
ATOM 1427 C CA . GLY A 1 173 ? 5.227 13.580 -5.585 1.00 89.19 173 GLY A CA 1
ATOM 1428 C C . GLY A 1 173 ? 4.768 12.156 -5.255 1.00 89.19 173 GLY A C 1
ATOM 1429 O O . GLY A 1 173 ? 5.592 11.245 -5.161 1.00 89.19 173 GLY A O 1
ATOM 1430 N N . ASN A 1 174 ? 3.453 11.949 -5.149 1.00 93.25 174 ASN A N 1
ATOM 1431 C CA . ASN A 1 174 ? 2.883 10.610 -4.990 1.00 93.25 174 ASN A CA 1
ATOM 1432 C C . ASN A 1 174 ? 3.237 9.699 -6.172 1.00 93.25 174 ASN A C 1
ATOM 1434 O O . ASN A 1 174 ? 3.210 10.113 -7.330 1.00 93.25 174 ASN A O 1
ATOM 1438 N N . GLY A 1 175 ? 3.518 8.446 -5.853 1.00 95.31 175 GLY A N 1
ATOM 1439 C CA . GLY A 1 175 ? 3.775 7.370 -6.798 1.00 95.31 175 GLY A CA 1
ATOM 1440 C C . GLY A 1 175 ? 3.911 6.057 -6.039 1.00 95.31 175 GLY A C 1
ATOM 1441 O O . GLY A 1 175 ? 3.781 6.038 -4.815 1.00 95.31 175 GLY A O 1
ATOM 1442 N N . LEU A 1 176 ? 4.192 4.980 -6.752 1.00 97.00 176 LEU A N 1
ATOM 1443 C CA . LEU A 1 176 ? 4.437 3.664 -6.176 1.00 97.00 176 LEU A CA 1
ATOM 1444 C C . LEU A 1 176 ? 5.923 3.323 -6.282 1.00 97.00 176 LEU A C 1
ATOM 1446 O O . LEU A 1 176 ? 6.559 3.600 -7.297 1.00 97.00 176 LEU A O 1
ATOM 1450 N N . GLU A 1 177 ? 6.483 2.692 -5.262 1.00 96.81 177 GLU A N 1
ATOM 1451 C CA . GLU A 1 177 ? 7.772 2.016 -5.355 1.00 96.81 177 GLU A CA 1
ATOM 1452 C C . GLU A 1 177 ? 7.605 0.546 -4.988 1.00 96.81 177 GLU A C 1
ATOM 1454 O O . GLU A 1 177 ? 7.251 0.217 -3.861 1.00 96.81 177 GLU A O 1
ATOM 1459 N N . PHE A 1 178 ? 7.955 -0.335 -5.915 1.00 97.94 178 PHE A N 1
ATOM 1460 C CA . PHE A 1 178 ? 8.040 -1.765 -5.661 1.00 97.94 178 PHE A CA 1
ATOM 1461 C C . PHE A 1 178 ? 9.446 -2.133 -5.208 1.00 97.94 178 PHE A C 1
ATOM 1463 O O . PHE A 1 178 ? 10.427 -1.759 -5.859 1.00 97.94 178 PHE A O 1
ATOM 1470 N N . PHE A 1 179 ? 9.547 -2.895 -4.124 1.00 96.44 179 PHE A N 1
ATOM 1471 C CA . PHE A 1 179 ? 10.820 -3.373 -3.595 1.00 96.44 179 PHE A CA 1
ATOM 1472 C C . PHE A 1 179 ? 10.683 -4.777 -2.986 1.00 96.44 179 PHE A C 1
ATOM 1474 O O . PHE A 1 179 ? 9.584 -5.287 -2.778 1.00 96.44 179 PHE A O 1
ATOM 1481 N N . LEU A 1 180 ? 11.826 -5.408 -2.724 1.00 94.94 180 LEU A N 1
ATOM 1482 C CA . LEU A 1 180 ? 11.932 -6.707 -2.066 1.00 94.94 180 LEU A CA 1
ATOM 1483 C C . LEU A 1 180 ? 12.012 -6.467 -0.556 1.00 94.94 180 LEU A C 1
ATOM 1485 O O . LEU A 1 180 ? 13.101 -6.183 -0.030 1.00 94.94 180 LEU A O 1
ATOM 1489 N N . GLY A 1 181 ? 10.854 -6.516 0.097 1.00 92.06 181 GLY A N 1
ATOM 1490 C CA . GLY A 1 181 ? 10.721 -6.472 1.550 1.00 92.06 181 GLY A CA 1
ATOM 1491 C C . GLY A 1 181 ? 10.505 -7.851 2.170 1.00 92.06 181 GLY A C 1
ATOM 1492 O O . GLY A 1 181 ? 10.592 -8.879 1.483 1.00 92.06 181 GLY A O 1
ATOM 1493 N N . ASN A 1 182 ? 10.238 -7.878 3.474 1.00 89.56 182 ASN A N 1
ATOM 1494 C CA . ASN A 1 182 ? 9.941 -9.103 4.209 1.00 89.56 182 ASN A CA 1
ATOM 1495 C C . ASN A 1 182 ? 8.426 -9.340 4.289 1.00 89.56 182 ASN A C 1
ATOM 1497 O O . ASN A 1 182 ? 7.758 -8.897 5.221 1.00 89.56 182 ASN A O 1
ATOM 1501 N N . GLY A 1 183 ? 7.902 -10.032 3.276 1.00 91.00 183 GLY A N 1
ATOM 1502 C CA . GLY A 1 183 ? 6.478 -10.334 3.118 1.00 91.00 183 GLY A CA 1
ATOM 1503 C C . GLY A 1 183 ? 5.839 -9.619 1.926 1.00 91.00 183 GLY A C 1
ATOM 1504 O O . GLY A 1 183 ? 6.517 -8.936 1.149 1.00 91.00 183 GLY A O 1
ATOM 1505 N N . CYS A 1 184 ? 4.532 -9.813 1.773 1.00 93.94 184 CYS A N 1
ATOM 1506 C CA . CYS A 1 184 ? 3.696 -9.130 0.790 1.00 93.94 184 CYS A CA 1
ATOM 1507 C C . CYS A 1 184 ? 2.844 -8.128 1.566 1.00 93.94 184 CYS A C 1
ATOM 1509 O O . CYS A 1 184 ? 2.168 -8.540 2.506 1.00 93.94 184 CYS A O 1
ATOM 1511 N N . TYR A 1 185 ? 2.979 -6.839 1.265 1.00 94.69 185 TYR A N 1
ATOM 1512 C CA . TYR A 1 185 ? 2.167 -5.820 1.920 1.00 94.69 185 TYR A CA 1
ATOM 1513 C C . TYR A 1 185 ? 2.151 -4.503 1.145 1.00 94.69 185 TYR A C 1
ATOM 1515 O O . TYR A 1 185 ? 3.087 -4.169 0.399 1.00 94.69 185 TYR A O 1
ATOM 1523 N N . SER A 1 186 ? 1.125 -3.702 1.416 1.00 95.06 186 SER A N 1
ATOM 1524 C CA . SER A 1 186 ? 0.912 -2.389 0.814 1.00 95.06 186 SER A CA 1
ATOM 1525 C C . SER A 1 186 ? 0.259 -1.412 1.798 1.00 95.06 186 SER A C 1
ATOM 1527 O O . SER A 1 186 ? -0.074 -1.747 2.934 1.00 95.06 186 SER A O 1
ATOM 1529 N N . MET A 1 187 ? 0.107 -0.163 1.371 1.00 93.50 187 MET A N 1
ATOM 1530 C CA . MET A 1 187 ? -0.658 0.862 2.080 1.00 93.50 187 MET A CA 1
ATOM 1531 C C . MET A 1 187 ? -1.980 1.090 1.363 1.00 93.50 187 MET A C 1
ATOM 1533 O O . MET A 1 187 ? -2.006 1.145 0.139 1.00 93.50 187 MET A O 1
ATOM 1537 N N . VAL A 1 188 ? -3.046 1.322 2.130 1.00 91.12 188 VAL A N 1
ATOM 1538 C CA . VAL A 1 188 ? -4.395 1.515 1.582 1.00 91.12 188 VAL A CA 1
ATOM 1539 C C . VAL A 1 188 ? -4.509 2.815 0.805 1.00 91.12 188 VAL A C 1
ATOM 1541 O O . VAL A 1 188 ? -4.477 3.908 1.392 1.00 91.12 188 VAL A O 1
ATOM 1544 N N . GLY A 1 189 ? -4.741 2.701 -0.502 1.00 91.38 189 GLY A N 1
ATOM 1545 C CA . GLY A 1 189 ? -4.914 3.843 -1.388 1.00 91.38 189 GLY A CA 1
ATOM 1546 C C . GLY A 1 189 ? -3.669 4.736 -1.470 1.00 91.38 189 GLY A C 1
ATOM 1547 O O . GLY A 1 189 ? -2.541 4.306 -1.266 1.00 91.38 189 GLY A O 1
ATOM 1548 N N . ARG A 1 190 ? -3.859 6.013 -1.808 1.00 92.56 190 ARG A N 1
ATOM 1549 C CA . ARG A 1 190 ? -2.790 7.007 -1.955 1.00 92.56 190 ARG A CA 1
ATOM 1550 C C . ARG A 1 190 ? -2.434 7.633 -0.607 1.00 92.56 190 ARG A C 1
ATOM 1552 O O . ARG A 1 190 ? -3.236 8.380 -0.039 1.00 92.56 190 ARG A O 1
ATOM 1559 N N . VAL A 1 191 ? -1.200 7.419 -0.158 1.00 88.94 191 VAL A N 1
ATOM 1560 C CA . VAL A 1 191 ? -0.675 7.920 1.120 1.00 88.94 191 VAL A CA 1
ATOM 1561 C C . VAL A 1 191 ? 0.422 8.971 0.913 1.00 88.94 191 VAL A C 1
ATOM 1563 O O . VAL A 1 191 ? 1.206 8.926 -0.035 1.00 88.94 191 VAL A O 1
ATOM 1566 N N . GLY A 1 192 ? 0.474 9.951 1.820 1.00 85.12 192 GLY A N 1
ATOM 1567 C CA . GLY A 1 192 ? 1.572 10.914 1.915 1.00 85.12 192 GLY A CA 1
ATOM 1568 C C . GLY A 1 192 ? 1.698 11.860 0.716 1.00 85.12 192 GLY A C 1
ATOM 1569 O O . GLY A 1 192 ? 0.715 12.219 0.060 1.00 85.12 192 GLY A O 1
ATOM 1570 N N . LYS A 1 193 ? 2.932 12.307 0.455 1.00 84.81 193 LYS A N 1
ATOM 1571 C CA . LYS A 1 193 ? 3.284 13.240 -0.636 1.00 84.81 193 LYS A CA 1
ATOM 1572 C C . LYS A 1 193 ? 4.430 12.739 -1.524 1.00 84.81 193 LYS A C 1
ATOM 1574 O O . LYS A 1 193 ? 4.804 13.436 -2.459 1.00 84.81 193 LYS A O 1
ATOM 1579 N N . THR A 1 194 ? 4.976 11.561 -1.240 1.00 88.38 194 THR A N 1
ATOM 1580 C CA . THR A 1 194 ? 6.119 10.939 -1.927 1.00 88.38 194 THR A CA 1
ATOM 1581 C C . THR A 1 194 ? 5.723 9.560 -2.459 1.00 88.38 194 THR A C 1
ATOM 1583 O O . THR A 1 194 ? 4.568 9.150 -2.319 1.00 88.38 194 THR A O 1
ATOM 1586 N N . SER A 1 195 ? 6.649 8.847 -3.108 1.00 91.56 195 SER A N 1
ATOM 1587 C CA . SER A 1 195 ? 6.402 7.456 -3.497 1.00 91.56 195 SER A CA 1
ATOM 1588 C C . SER A 1 195 ? 6.155 6.581 -2.264 1.00 91.56 195 SER A C 1
ATOM 1590 O O . SER A 1 195 ? 7.010 6.515 -1.380 1.00 91.56 195 SER A O 1
ATOM 1592 N N . GLN A 1 196 ? 5.010 5.903 -2.232 1.00 93.44 196 GLN A N 1
ATOM 1593 C CA . GLN A 1 196 ? 4.659 4.935 -1.199 1.00 93.44 196 GLN A CA 1
ATOM 1594 C C . GLN A 1 196 ? 5.177 3.549 -1.603 1.00 93.44 196 GLN A C 1
ATOM 1596 O O . GLN A 1 196 ? 5.188 3.211 -2.789 1.00 93.44 196 GLN A O 1
ATOM 1601 N N . GLN A 1 197 ? 5.639 2.761 -0.637 1.00 94.50 197 GLN A N 1
ATOM 1602 C CA . GLN A 1 197 ? 6.265 1.471 -0.915 1.00 94.50 197 GLN A CA 1
ATOM 1603 C C . GLN A 1 197 ? 5.239 0.332 -0.962 1.00 94.50 197 GLN A C 1
ATOM 1605 O O . GLN A 1 197 ? 4.325 0.293 -0.143 1.00 94.50 197 GLN A O 1
ATOM 1610 N N . ILE A 1 198 ? 5.442 -0.605 -1.888 1.00 96.75 198 ILE A N 1
ATOM 1611 C CA . ILE A 1 198 ? 4.739 -1.887 -1.990 1.00 96.75 198 ILE A CA 1
ATOM 1612 C C . ILE A 1 198 ? 5.791 -2.995 -1.918 1.00 96.75 198 ILE A C 1
ATOM 1614 O O . ILE A 1 198 ? 6.725 -3.030 -2.732 1.00 96.75 198 ILE A O 1
ATOM 1618 N N . SER A 1 199 ? 5.658 -3.888 -0.939 1.00 96.31 199 SER A N 1
ATOM 1619 C CA . SER A 1 199 ? 6.572 -5.015 -0.773 1.00 96.31 199 SER A CA 1
ATOM 1620 C C . SER A 1 199 ? 6.109 -6.200 -1.607 1.00 96.31 199 SER A C 1
ATOM 1622 O O . SER A 1 199 ? 5.036 -6.750 -1.380 1.00 96.31 199 SER A O 1
ATOM 1624 N N . ILE A 1 200 ? 6.956 -6.635 -2.541 1.00 97.56 200 ILE A N 1
ATOM 1625 C CA . ILE A 1 200 ? 6.814 -7.915 -3.241 1.00 97.56 200 ILE A CA 1
ATOM 1626 C C . ILE A 1 200 ? 7.999 -8.785 -2.820 1.00 97.56 200 ILE A C 1
ATOM 1628 O O . ILE A 1 200 ? 9.030 -8.836 -3.496 1.00 97.56 200 ILE A O 1
ATOM 1632 N N . GLY A 1 201 ? 7.859 -9.411 -1.651 1.00 94.50 201 GLY A N 1
ATOM 1633 C CA . GLY A 1 201 ? 8.856 -10.287 -1.042 1.00 94.50 201 GLY A CA 1
ATOM 1634 C C . GLY A 1 201 ? 8.998 -11.658 -1.714 1.00 94.50 201 GLY A C 1
ATOM 1635 O O . GLY A 1 201 ? 8.394 -11.967 -2.749 1.00 94.50 201 GLY A O 1
ATOM 1636 N N . TYR A 1 202 ? 9.799 -12.528 -1.096 1.00 91.44 202 TYR A N 1
ATOM 1637 C CA . TYR A 1 202 ? 9.898 -13.929 -1.508 1.00 91.44 202 TYR A CA 1
ATOM 1638 C C . TYR A 1 202 ? 8.544 -14.639 -1.357 1.00 91.44 202 TYR A C 1
ATOM 1640 O O . TYR A 1 202 ? 7.877 -14.505 -0.340 1.00 91.44 202 TYR A O 1
ATOM 1648 N N . GLY A 1 203 ? 8.134 -15.393 -2.382 1.00 93.12 203 GLY A N 1
ATOM 1649 C CA . GLY A 1 203 ? 6.820 -16.052 -2.425 1.00 93.12 203 GLY A CA 1
ATOM 1650 C C . GLY A 1 203 ? 5.663 -15.164 -2.910 1.00 93.12 203 GLY A C 1
ATOM 1651 O O . GLY A 1 203 ? 4.600 -15.689 -3.227 1.00 93.12 203 GLY A O 1
ATOM 1652 N N . CYS A 1 204 ? 5.876 -13.853 -3.077 1.00 96.25 204 CYS A N 1
ATOM 1653 C CA . CYS A 1 204 ? 4.831 -12.891 -3.455 1.00 96.25 204 CYS A CA 1
ATOM 1654 C C . CYS A 1 204 ? 4.697 -12.657 -4.973 1.00 96.25 204 CYS A C 1
ATOM 1656 O O . CYS A 1 204 ? 3.971 -11.769 -5.404 1.00 96.25 204 CYS A O 1
ATOM 1658 N N . THR A 1 205 ? 5.414 -13.404 -5.818 1.00 97.69 205 THR A N 1
ATOM 1659 C CA . THR A 1 205 ? 5.542 -13.099 -7.260 1.00 97.69 205 THR A CA 1
ATOM 1660 C C . THR A 1 205 ? 4.423 -13.661 -8.136 1.00 97.69 205 THR A C 1
ATOM 1662 O O . THR A 1 205 ? 4.453 -13.481 -9.356 1.00 97.69 205 THR A O 1
ATOM 1665 N N . SER A 1 206 ? 3.439 -14.351 -7.551 1.00 98.12 206 SER A N 1
ATOM 1666 C CA . SER A 1 206 ? 2.273 -14.818 -8.305 1.00 98.12 206 SER A CA 1
ATOM 1667 C C . SER A 1 206 ? 1.424 -13.631 -8.769 1.00 98.12 206 SER A C 1
ATOM 1669 O O . SER A 1 206 ? 1.305 -12.637 -8.055 1.00 98.12 206 SER A O 1
ATOM 1671 N N . LEU A 1 207 ? 0.806 -13.737 -9.951 1.00 98.06 207 LEU A N 1
ATOM 1672 C CA . LEU A 1 207 ? 0.020 -12.637 -10.519 1.00 98.06 207 LEU A CA 1
ATOM 1673 C C . LEU A 1 207 ? -1.070 -12.158 -9.553 1.00 98.06 207 LEU A C 1
ATOM 1675 O O . LEU A 1 207 ? -1.198 -10.957 -9.359 1.00 98.06 207 LEU A O 1
ATOM 1679 N N . GLY A 1 208 ? -1.797 -13.094 -8.932 1.00 97.69 208 GLY A N 1
ATOM 1680 C CA . GLY A 1 208 ? -2.871 -12.782 -7.988 1.00 97.69 208 GLY A CA 1
ATOM 1681 C C . GLY A 1 208 ? -2.385 -11.977 -6.783 1.00 97.69 208 GLY A C 1
ATOM 1682 O O . GLY A 1 208 ? -3.005 -10.972 -6.448 1.00 97.69 208 GLY A O 1
ATOM 1683 N N . ILE A 1 209 ? -1.247 -12.362 -6.193 1.00 97.62 209 ILE A N 1
ATOM 1684 C CA . ILE A 1 209 ? -0.657 -11.638 -5.056 1.00 97.62 209 ILE A CA 1
ATOM 1685 C C . ILE A 1 209 ? -0.207 -10.244 -5.494 1.00 97.62 209 ILE A C 1
ATOM 1687 O O . ILE A 1 209 ? -0.606 -9.260 -4.891 1.00 97.62 209 ILE A O 1
ATOM 1691 N N . VAL A 1 210 ? 0.549 -10.120 -6.589 1.00 98.31 210 VAL A N 1
ATOM 1692 C CA . VAL A 1 210 ? 1.007 -8.798 -7.051 1.00 98.31 210 VAL A CA 1
ATOM 1693 C C . VAL A 1 210 ? -0.179 -7.878 -7.360 1.00 98.31 210 VAL A C 1
ATOM 1695 O O . VAL A 1 210 ? -0.150 -6.701 -7.013 1.00 98.31 210 VAL A O 1
ATOM 1698 N N . THR A 1 211 ? -1.236 -8.391 -7.998 1.00 98.19 211 THR A N 1
ATOM 1699 C CA . THR A 1 211 ? -2.440 -7.591 -8.261 1.00 98.19 211 THR A CA 1
ATOM 1700 C C . THR A 1 211 ? -3.177 -7.202 -6.989 1.00 98.19 211 THR A C 1
ATOM 1702 O O . THR A 1 211 ? -3.715 -6.099 -6.953 1.00 98.19 211 THR A O 1
ATOM 1705 N N . HIS A 1 212 ? -3.184 -8.077 -5.978 1.00 96.69 212 HIS A N 1
ATOM 1706 C CA . HIS A 1 212 ? -3.751 -7.800 -4.661 1.00 96.69 212 HIS A CA 1
ATOM 1707 C C . HIS A 1 212 ? -3.017 -6.632 -4.005 1.00 96.69 212 HIS A C 1
ATOM 1709 O O . HIS A 1 212 ? -3.651 -5.619 -3.745 1.00 96.69 212 HIS A O 1
ATOM 1715 N N . GLU A 1 213 ? -1.686 -6.691 -3.896 1.00 97.56 213 GLU A N 1
ATOM 1716 C CA . GLU A 1 213 ? -0.883 -5.627 -3.268 1.00 97.56 213 GLU A CA 1
ATOM 1717 C C . GLU A 1 213 ? -0.993 -4.265 -3.976 1.00 97.56 213 GLU A C 1
ATOM 1719 O O . GLU A 1 213 ? -0.945 -3.212 -3.342 1.00 97.56 213 GLU A O 1
ATOM 1724 N N . ILE A 1 214 ? -1.156 -4.260 -5.305 1.00 97.12 214 ILE A N 1
ATOM 1725 C CA . ILE A 1 214 ? -1.400 -3.026 -6.077 1.00 97.12 214 ILE A CA 1
ATOM 1726 C C . ILE A 1 214 ? -2.792 -2.438 -5.776 1.00 97.12 214 ILE A C 1
ATOM 1728 O O . ILE A 1 214 ? -2.988 -1.232 -5.921 1.00 97.12 214 ILE A O 1
ATOM 1732 N N . GLY A 1 215 ? -3.756 -3.286 -5.409 1.00 93.06 215 GLY A N 1
ATOM 1733 C CA . GLY A 1 215 ? -5.164 -2.935 -5.230 1.00 93.06 215 GLY A CA 1
ATOM 1734 C C . GLY A 1 215 ? -5.580 -2.474 -3.839 1.00 93.06 215 GLY A C 1
ATOM 1735 O O . GLY A 1 215 ? -6.695 -1.964 -3.711 1.00 93.06 215 GLY A O 1
ATOM 1736 N N . VAL A 1 216 ? -4.727 -2.688 -2.833 1.00 90.19 216 VAL A N 1
ATOM 1737 C CA . VAL A 1 216 ? -4.927 -2.254 -1.439 1.00 90.19 216 VAL A CA 1
ATOM 1738 C C . VAL A 1 216 ? -5.099 -0.733 -1.360 1.00 90.19 216 VAL A C 1
ATOM 1740 O O . VAL A 1 216 ? -6.061 -0.277 -0.698 1.00 90.19 216 VAL A O 1
#

Sequence (216 aa):
MQSYFVILFVLSPPVFGRSIYSEMIREHSPFPDIPSIERYLSDMARLNEIQSRIFGMRPTSRDQLPFENEPTRPDLIPYLFEGDIVLTEEQMKTILRDTEEQLKHKEDNDDDGNLRKRRSMTSYPYSRWTNFPIPYYINTGSGVSEAAVIAGIRRWEADTCLTFTRVYSRTRGNGLEFFLGNGCYSMVGRVGKTSQQISIGYGCTSLGIVTHEIGV

Radius of gyration: 21.07 Å; chains: 1; bounding box: 85×48×44 Å

Secondary structure (DSSP, 8-state):
-----------PPP-----HHHHHTSTTSS--SHHHHHHHHHHHHHHHHHHHHHHTPPPPGGGG--TTS--SSGGG-TTSBTTTEE--HHHHHHHHHHHHHHHHHHHTT---TT----S-S---GGGS--SSSEEEEE-GGGT--HHHHHHHHHHHHHHSS--EEEESS--SSSEEEEE--SSEEEESSS-SSSEEEEEE-TT--SHHHHHHHHH-

Foldseek 3Di:
DDDDDDPPPPPPDPPPPQPVVVVCQDPQHLQNHPVSVVVLLVLLVLLVVLVCLLVVNDDDPVLVDDPPPPPPALCNRSCADVSAEHEHPVLSVVSSVVSVVSSVCVVVVVPPVPPPPDPDSDPDPVLADDDPQAEEEEPVVQVADPVLLVLLQVVCVVPHVHHYDYDHDKDQAEHAYEHAHDDFHAYRGTDDGIHHYTHCHPPQSDNVSSNVSVHD

Organism: Dictyocaulus viviparus (NCBI:txid29172)